Protein AF-A0A3L6T9P2-F1 (afdb_monomer_lite)

Radius of gyration: 19.93 Å; chains: 1; bounding box: 58×45×50 Å

Organism: Panicum miliaceum (NCBI:txid4540)

Sequence (216 aa):
MARVGSSSSGRSVDMSTTEKCGFGLVAEDEIKKGEFVVEYVGEVIDDRTCENRLWQMKRLSDTNFYLCEVSSNMVIDATDKGNMSRFINHSCEPNTEMQKWTVDGETRVGIFALRDIKKGEELTYDYKFVQFGADQDCHCGSSNCRKMLGTTKSLNSILLRNGYSVNSHNQYVGCWIIDFDRETKVHTLQFSDLHVEKFNLKEEEWHFLLLPEYLA

Secondary structure (DSSP, 8-state):
-PPPPP------EEEEE-SSSSEEEEESS-B-TT-EEEE--EEEE-HHHHHHHHHHHHHHT-----EEEEETTEEEEEEEEE-GGGGPEE-SS-SEEEEEEEETTEEEEEEEESS-B-TTPEEEE---PBP-SS--B-----TT--SBSSB----SEEEEEP---SSS---EEEEEEEEE-TTT--EEEEETTS-EEEE-TTSTT--EEE-GGG--

pLDDT: mean 78.22, std 17.27, range [28.44, 98.25]

InterPro domains:
  IPR001214 SET domain [PF00856] (22-128)
  IPR001214 SET domain [PS50280] (2-128)
  IPR001214 SET domain [SM00317] (11-134)
  IPR003616 Post-SET domain [PS50868] (134-150)
  IPR003616 Post-SET domain [SM00508] (134-150)
  IPR046341 SET domain superfamily [G3DSA:2.170.270.10] (3-158)
  IPR046341 SET domain superfamily [SSF82199] (16-147)
  IPR047893 ASHR3-like, SET domain [cd19175] (18-150)
  IPR050777 SET2 Histone-Lysine N-Methyltransferase [PTHR22884] (17-156)

Structure (mmCIF, N/CA/C/O backbone):
data_AF-A0A3L6T9P2-F1
#
_entry.id   AF-A0A3L6T9P2-F1
#
loop_
_atom_site.group_PDB
_atom_site.id
_atom_site.type_symbol
_atom_site.label_atom_id
_atom_site.label_alt_id
_atom_site.label_comp_id
_atom_site.label_asym_id
_atom_site.label_entity_id
_atom_site.label_seq_id
_atom_site.pdbx_PDB_ins_code
_atom_site.Cartn_x
_atom_site.Cartn_y
_atom_site.Cartn_z
_atom_site.occupancy
_atom_site.B_iso_or_equiv
_atom_site.auth_seq_id
_atom_site.auth_comp_id
_atom_site.auth_asym_id
_atom_site.auth_atom_id
_atom_site.pdbx_PDB_model_num
ATOM 1 N N . MET A 1 1 ? 14.706 -5.533 18.001 1.00 29.62 1 MET A N 1
ATOM 2 C CA . MET A 1 1 ? 13.881 -6.713 17.664 1.00 29.62 1 MET A CA 1
ATOM 3 C C . MET A 1 1 ? 12.446 -6.229 17.566 1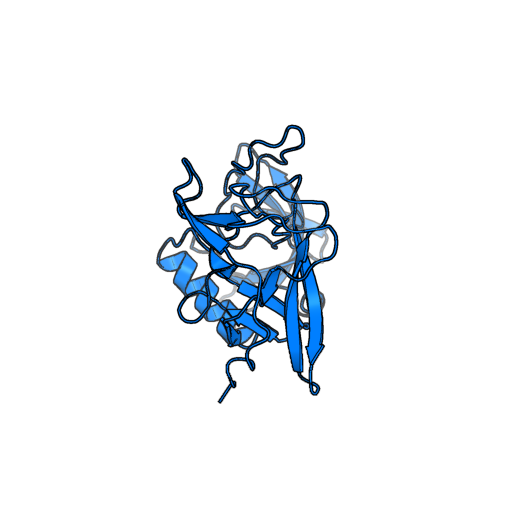.00 29.62 1 MET A C 1
ATOM 5 O O . MET A 1 1 ? 11.853 -5.973 18.605 1.00 29.62 1 MET A O 1
ATOM 9 N N . ALA A 1 2 ? 11.937 -5.994 16.355 1.00 28.44 2 ALA A N 1
ATOM 10 C CA . ALA A 1 2 ? 10.543 -5.594 16.169 1.00 28.44 2 ALA A CA 1
ATOM 11 C C . ALA A 1 2 ? 9.643 -6.772 16.567 1.00 28.44 2 ALA A C 1
ATOM 13 O O . ALA A 1 2 ? 9.830 -7.890 16.083 1.00 28.44 2 ALA A O 1
ATOM 14 N N . ARG A 1 3 ? 8.742 -6.545 17.525 1.00 32.81 3 ARG A N 1
ATOM 15 C CA . ARG A 1 3 ? 7.749 -7.536 17.941 1.00 32.81 3 ARG A CA 1
ATOM 16 C C . ARG A 1 3 ? 6.641 -7.540 16.892 1.00 32.81 3 ARG A C 1
ATOM 18 O O . ARG A 1 3 ? 6.058 -6.502 16.617 1.00 32.81 3 ARG A O 1
ATOM 25 N N . VAL A 1 4 ? 6.368 -8.707 16.314 1.00 38.91 4 VAL A N 1
ATOM 26 C CA . VAL A 1 4 ? 5.155 -8.936 15.519 1.00 38.91 4 VAL A CA 1
ATOM 27 C C . VAL A 1 4 ? 3.966 -8.689 16.451 1.00 38.91 4 VAL A C 1
ATOM 29 O O . VAL A 1 4 ? 3.920 -9.264 17.541 1.00 38.91 4 VAL A O 1
ATOM 32 N N . GLY A 1 5 ? 3.083 -7.767 16.063 1.00 41.78 5 GLY A N 1
ATOM 33 C CA . GLY A 1 5 ? 1.975 -7.280 16.879 1.00 41.78 5 GLY A CA 1
ATOM 34 C C . GLY A 1 5 ? 1.130 -8.400 17.490 1.00 41.78 5 GLY A C 1
ATOM 35 O O . GLY A 1 5 ? 0.868 -9.430 16.869 1.00 41.78 5 GLY A O 1
ATOM 36 N N . SER A 1 6 ? 0.719 -8.180 18.740 1.00 40.81 6 SER A N 1
ATOM 37 C CA . SER A 1 6 ? -0.267 -8.979 19.465 1.00 40.81 6 SER A CA 1
ATOM 38 C C . SER A 1 6 ? -1.563 -9.111 18.661 1.00 40.81 6 SER A C 1
ATOM 40 O O . SER A 1 6 ? -2.070 -8.137 18.114 1.00 40.81 6 SER A O 1
ATOM 42 N N . SER A 1 7 ? -2.086 -10.335 18.621 1.00 43.12 7 SER A N 1
ATOM 43 C CA . SER A 1 7 ? -3.286 -10.782 17.914 1.00 43.12 7 SER A CA 1
ATOM 44 C C . SER A 1 7 ? -4.527 -9.913 18.176 1.00 43.12 7 SER A C 1
ATOM 46 O O . SER A 1 7 ? -5.313 -10.203 19.078 1.00 43.12 7 SER A O 1
ATOM 48 N N . SER A 1 8 ? -4.760 -8.890 17.359 1.00 50.31 8 SER A N 1
ATOM 49 C CA . SER A 1 8 ? -6.117 -8.460 17.030 1.00 50.31 8 SER A CA 1
ATOM 50 C C . SER A 1 8 ? -6.597 -9.397 15.923 1.00 50.31 8 SER A C 1
ATOM 52 O O . SER A 1 8 ? -6.103 -9.358 14.800 1.00 50.31 8 SER A O 1
ATOM 54 N N . SER A 1 9 ? -7.486 -10.336 16.249 1.00 59.44 9 SER A N 1
ATOM 55 C CA . SER A 1 9 ? -8.033 -11.267 15.259 1.00 59.44 9 SER A CA 1
ATOM 56 C C . SER A 1 9 ? -8.765 -10.467 14.178 1.00 59.44 9 SER A C 1
ATOM 58 O O . SER A 1 9 ? -9.866 -9.969 14.420 1.00 59.44 9 SER A O 1
ATOM 60 N N . GLY A 1 10 ? -8.122 -10.298 13.021 1.00 64.19 10 GLY A N 1
ATOM 61 C CA . GLY A 1 10 ? -8.739 -9.737 11.825 1.00 64.19 10 GLY A CA 1
ATOM 62 C C . GLY A 1 10 ? -9.936 -10.569 11.359 1.00 64.19 10 GLY A C 1
ATOM 63 O O . GLY A 1 10 ? -10.274 -11.601 11.943 1.00 64.19 10 GLY A O 1
ATOM 64 N N . ARG A 1 11 ? -10.599 -10.111 10.300 1.00 80.94 11 ARG A N 1
ATOM 65 C CA . ARG A 1 11 ? -11.671 -10.861 9.642 1.00 80.94 11 ARG A CA 1
ATOM 66 C C . ARG A 1 11 ? -11.113 -12.071 8.904 1.00 80.94 11 ARG A C 1
ATOM 68 O O . ARG A 1 11 ? -9.952 -12.085 8.502 1.00 80.94 11 ARG A O 1
ATOM 75 N N . SER A 1 12 ? -11.971 -13.071 8.728 1.00 84.00 12 SER A N 1
ATOM 76 C CA . SER A 1 12 ? -11.649 -14.263 7.949 1.00 84.00 12 SER A CA 1
ATOM 77 C C . SER A 1 12 ? -11.536 -13.883 6.471 1.00 84.00 12 SER A C 1
ATOM 79 O O . SER A 1 12 ? -12.441 -13.266 5.897 1.00 84.00 12 SER A O 1
ATOM 81 N N . VAL A 1 13 ? -10.380 -14.178 5.887 1.00 89.00 13 VAL A N 1
ATOM 82 C CA . VAL A 1 13 ? -9.986 -13.804 4.528 1.00 89.00 13 VAL A CA 1
ATOM 83 C C . VAL A 1 13 ? -9.249 -14.974 3.895 1.00 89.00 13 VAL A C 1
ATOM 85 O O . VAL A 1 13 ? -8.502 -15.668 4.583 1.00 89.00 13 VAL A O 1
ATOM 88 N N . ASP A 1 14 ? -9.432 -15.164 2.592 1.00 89.25 14 ASP A N 1
ATOM 89 C CA . ASP A 1 14 ? -8.798 -16.252 1.845 1.00 89.25 14 ASP A CA 1
ATOM 90 C C . ASP A 1 14 ? -8.040 -15.720 0.631 1.00 89.25 14 ASP A C 1
ATOM 92 O O . ASP A 1 14 ? -8.336 -14.647 0.095 1.00 89.25 14 ASP A O 1
ATOM 96 N N . MET A 1 15 ? -7.030 -16.467 0.203 1.00 91.50 15 MET A N 1
ATOM 97 C CA . MET A 1 15 ? -6.241 -16.138 -0.970 1.00 91.50 15 MET A CA 1
ATOM 98 C C . MET A 1 15 ? -6.928 -16.662 -2.227 1.00 91.50 15 MET A C 1
ATOM 100 O O . MET A 1 15 ? -7.315 -17.823 -2.316 1.00 91.50 15 MET A O 1
ATOM 104 N N . SER A 1 16 ? -7.017 -15.815 -3.244 1.00 89.06 16 SER A N 1
ATOM 105 C CA . SER A 1 16 ? -7.539 -16.181 -4.559 1.00 89.06 16 SER A CA 1
ATOM 106 C C . SER A 1 16 ? -6.509 -15.892 -5.646 1.00 89.06 16 SER A C 1
ATOM 108 O O . SER A 1 16 ? -5.583 -15.104 -5.455 1.00 89.06 16 SER A O 1
ATOM 110 N N . THR A 1 17 ? -6.645 -16.550 -6.795 1.00 91.19 17 THR A N 1
ATOM 111 C CA . THR A 1 17 ? -5.873 -16.196 -7.993 1.00 91.19 17 THR A CA 1
ATOM 112 C C . THR A 1 17 ? -6.681 -15.217 -8.832 1.00 91.19 17 THR A C 1
ATOM 114 O O . THR A 1 17 ? -7.883 -15.393 -9.022 1.00 91.19 17 THR A O 1
ATOM 117 N N . THR A 1 18 ? -6.018 -14.180 -9.326 1.00 87.56 18 THR A N 1
ATOM 118 C CA . THR A 1 18 ? -6.586 -13.176 -10.227 1.00 87.56 18 THR A CA 1
ATOM 119 C C . THR A 1 18 ? -6.022 -13.381 -11.628 1.00 87.56 18 THR A C 1
ATOM 121 O O . THR A 1 18 ? -4.919 -13.901 -11.800 1.00 87.56 18 THR A O 1
ATOM 124 N N . GLU A 1 19 ? -6.755 -12.952 -12.654 1.00 84.38 19 GLU A N 1
ATOM 125 C CA . GLU A 1 19 ? -6.331 -13.167 -14.043 1.00 84.38 19 GLU A CA 1
ATOM 126 C C . GLU A 1 19 ? -5.045 -12.412 -14.413 1.00 84.38 19 GLU A C 1
ATOM 128 O O . GLU A 1 19 ? -4.280 -12.882 -15.253 1.00 84.38 19 GLU A O 1
ATOM 133 N N . LYS A 1 20 ? -4.816 -11.227 -13.824 1.00 83.75 20 LYS A N 1
ATOM 134 C CA . LYS A 1 20 ? -3.751 -10.295 -14.249 1.00 83.75 20 LYS A CA 1
ATOM 135 C C . LYS A 1 20 ? -2.876 -9.739 -13.127 1.00 83.75 20 LYS A C 1
ATOM 137 O O . LYS A 1 20 ? -1.839 -9.161 -13.431 1.00 83.75 20 LYS A O 1
ATOM 142 N N . CYS A 1 21 ? -3.267 -9.901 -11.866 1.00 85.62 21 CYS A N 1
ATOM 143 C CA . CYS A 1 21 ? -2.585 -9.292 -10.718 1.00 85.62 21 CYS A CA 1
ATOM 144 C C . CYS A 1 21 ? -1.914 -10.340 -9.813 1.00 85.62 21 CYS A C 1
ATOM 146 O O . CYS A 1 21 ? -1.494 -10.031 -8.705 1.00 85.62 21 CYS A O 1
ATOM 148 N N . GLY A 1 22 ? -1.814 -11.598 -10.258 1.00 89.81 22 GLY A N 1
ATOM 149 C CA . GLY A 1 22 ? -1.300 -12.683 -9.425 1.00 89.81 22 GLY A CA 1
ATOM 150 C C . GLY A 1 22 ? -2.298 -13.055 -8.329 1.00 89.81 22 GLY A C 1
ATOM 151 O O . GLY A 1 22 ? -3.454 -13.352 -8.629 1.00 89.81 22 GLY A O 1
ATOM 152 N N . PHE A 1 23 ? -1.866 -13.068 -7.071 1.00 90.19 23 PHE A N 1
ATOM 153 C CA . PHE A 1 23 ? -2.749 -13.380 -5.947 1.00 90.19 23 PHE A CA 1
ATOM 154 C C . PHE A 1 23 ? -3.574 -12.163 -5.516 1.00 90.19 23 PHE A C 1
ATOM 156 O O . PHE A 1 23 ? -3.113 -11.030 -5.591 1.00 90.19 23 PHE A O 1
ATOM 163 N N . GLY A 1 24 ? -4.794 -12.421 -5.058 1.00 93.19 24 GLY A N 1
ATOM 164 C CA . GLY A 1 24 ? -5.700 -11.454 -4.447 1.00 93.19 24 GLY A CA 1
ATOM 165 C C . GLY A 1 24 ? -6.205 -11.972 -3.105 1.00 93.19 24 GLY A C 1
ATOM 166 O O . GLY A 1 24 ? -6.069 -13.159 -2.794 1.00 93.19 24 GLY A O 1
ATOM 167 N N . LEU A 1 25 ? -6.826 -11.100 -2.318 1.00 94.50 25 LEU A N 1
ATOM 168 C CA . LEU A 1 25 ? -7.442 -11.468 -1.045 1.00 94.50 25 LEU A CA 1
ATOM 169 C C . LEU A 1 25 ? -8.958 -11.298 -1.140 1.00 94.50 25 LEU A C 1
ATOM 171 O O . LEU A 1 25 ? -9.419 -10.251 -1.579 1.00 94.50 25 LEU A O 1
ATOM 175 N N . VAL A 1 26 ? -9.734 -12.296 -0.726 1.00 96.06 26 VAL A N 1
ATOM 176 C CA . VAL A 1 26 ? -11.205 -12.248 -0.724 1.00 96.06 26 VAL A CA 1
ATOM 177 C C . VAL A 1 26 ? -11.754 -12.336 0.694 1.00 96.06 26 VAL A C 1
ATOM 179 O O . VAL A 1 26 ? -11.145 -12.945 1.573 1.00 96.06 26 VAL A O 1
ATOM 182 N N . ALA A 1 27 ? -12.921 -11.737 0.924 1.00 96.19 27 ALA A N 1
ATOM 183 C CA . ALA A 1 27 ? -13.626 -11.870 2.194 1.00 96.19 27 ALA A CA 1
ATOM 184 C C . ALA A 1 27 ? -14.247 -13.273 2.328 1.00 96.19 27 ALA A C 1
ATOM 186 O O . ALA A 1 27 ? -15.012 -13.692 1.460 1.00 96.19 27 ALA A O 1
ATOM 187 N N . GLU A 1 28 ? -13.984 -13.999 3.417 1.00 94.81 28 GLU A N 1
ATOM 188 C CA . GLU A 1 28 ? -14.641 -15.298 3.645 1.00 94.81 28 GLU A CA 1
ATOM 189 C C . GLU A 1 28 ? -16.043 -15.161 4.241 1.00 94.81 28 GLU A C 1
ATOM 191 O O . GLU A 1 28 ? -16.844 -16.087 4.127 1.00 94.81 28 GLU A O 1
ATOM 196 N N . ASP A 1 29 ? -16.364 -14.003 4.812 1.00 94.00 29 ASP A N 1
ATOM 197 C CA . ASP A 1 29 ? -17.670 -13.666 5.371 1.00 94.00 29 ASP A CA 1
ATOM 198 C C . ASP A 1 29 ? -18.048 -12.220 5.025 1.00 94.00 29 ASP A C 1
ATOM 200 O O . ASP A 1 29 ? -17.268 -11.474 4.436 1.00 94.00 29 ASP A O 1
ATOM 204 N N . GLU A 1 30 ? -19.272 -11.817 5.363 1.00 95.62 30 GLU A N 1
ATOM 205 C CA . GLU A 1 30 ? -19.693 -10.426 5.202 1.00 95.62 30 GLU A CA 1
ATOM 206 C C . GLU A 1 30 ? -18.897 -9.500 6.141 1.00 95.62 30 GLU A C 1
ATOM 208 O O . GLU A 1 30 ? -18.770 -9.766 7.339 1.00 95.62 30 GLU A O 1
ATOM 213 N N . ILE A 1 31 ? -18.390 -8.391 5.600 1.00 97.06 31 ILE A N 1
ATOM 214 C CA . ILE A 1 31 ? -17.676 -7.355 6.355 1.00 97.06 31 ILE A CA 1
ATOM 215 C C . ILE A 1 31 ? -18.476 -6.062 6.240 1.00 97.06 31 ILE A C 1
ATOM 217 O O . ILE A 1 31 ? -18.747 -5.588 5.138 1.00 97.06 31 ILE A O 1
ATOM 221 N N . LYS A 1 32 ? -18.882 -5.489 7.368 1.00 97.56 32 LYS A N 1
ATOM 222 C CA . LYS A 1 32 ? -19.644 -4.240 7.404 1.00 97.56 32 LYS A CA 1
ATOM 223 C C . LYS A 1 32 ? -18.728 -3.039 7.236 1.00 97.56 32 LYS A C 1
ATOM 225 O O . LYS A 1 32 ? -17.555 -3.059 7.609 1.00 97.56 32 LYS A O 1
ATOM 230 N N . LYS A 1 33 ? -19.292 -1.953 6.713 1.00 97.69 33 LYS A N 1
ATOM 231 C CA . LYS A 1 33 ? -18.607 -0.664 6.618 1.00 97.69 33 LYS A CA 1
ATOM 232 C C . LYS A 1 33 ? -17.967 -0.265 7.956 1.00 97.69 33 LYS A C 1
ATOM 234 O O . LYS A 1 33 ? -18.627 -0.261 8.992 1.00 97.69 33 LYS A O 1
ATOM 239 N N . GLY A 1 34 ? -16.708 0.158 7.899 1.00 94.94 34 GLY A N 1
ATOM 240 C CA . GLY A 1 34 ? -15.918 0.626 9.036 1.00 94.94 34 GLY A CA 1
ATOM 241 C C . GLY A 1 34 ? -15.281 -0.487 9.866 1.00 94.94 34 GLY A C 1
ATOM 242 O O . GLY A 1 34 ? -14.529 -0.186 10.789 1.00 94.94 34 GLY A O 1
ATOM 243 N N . GLU A 1 35 ? -15.548 -1.761 9.565 1.00 95.19 35 GLU A N 1
ATOM 244 C CA . GLU A 1 35 ? -14.939 -2.864 10.302 1.00 95.19 35 GLU A CA 1
ATOM 245 C C . GLU A 1 35 ? -13.458 -3.030 9.953 1.00 95.19 35 GLU A C 1
ATOM 247 O O . GLU A 1 35 ? -13.040 -2.876 8.801 1.00 95.19 35 GLU A O 1
ATOM 252 N N . PHE A 1 36 ? -12.673 -3.371 10.976 1.00 94.00 36 PHE A N 1
ATOM 253 C CA . PHE A 1 36 ? -11.287 -3.794 10.828 1.00 94.00 36 PHE A CA 1
ATOM 254 C C . PHE A 1 36 ? -11.223 -5.117 10.068 1.00 94.00 36 PHE A C 1
ATOM 256 O O . PHE A 1 36 ? -11.874 -6.089 10.457 1.00 94.00 36 PHE A O 1
ATOM 263 N N . VAL A 1 37 ? -10.419 -5.149 9.010 1.00 93.56 37 VAL A N 1
ATOM 264 C CA . VAL A 1 37 ? -10.198 -6.325 8.170 1.00 93.56 37 VAL A CA 1
ATOM 265 C C . VAL A 1 37 ? -8.937 -7.045 8.623 1.00 93.56 37 VAL A C 1
ATOM 267 O O . VAL A 1 37 ? -9.013 -8.163 9.118 1.00 93.56 37 VAL A O 1
ATOM 270 N N . VAL A 1 38 ? -7.774 -6.415 8.474 1.00 92.62 38 VAL A N 1
ATOM 271 C CA . VAL A 1 38 ? -6.475 -7.023 8.784 1.00 92.62 38 VAL A CA 1
ATOM 272 C C . VAL A 1 38 ? -5.427 -5.935 9.012 1.00 92.62 38 VAL A C 1
ATOM 274 O O . VAL A 1 38 ? -5.511 -4.849 8.440 1.00 92.62 38 VAL A O 1
ATOM 277 N N . GLU A 1 39 ? -4.436 -6.207 9.857 1.00 91.94 39 GLU A N 1
ATOM 278 C CA . GLU A 1 39 ? -3.266 -5.338 10.009 1.00 91.94 39 GLU A CA 1
ATOM 279 C C . GLU A 1 39 ? -2.304 -5.560 8.838 1.00 91.94 39 GLU A C 1
ATOM 281 O O . GLU A 1 39 ? -2.036 -6.705 8.469 1.00 91.94 39 GLU A O 1
ATOM 286 N N . TYR A 1 40 ? -1.759 -4.483 8.274 1.00 92.00 40 TYR A N 1
ATOM 287 C CA . TYR A 1 40 ? -0.671 -4.567 7.311 1.00 92.00 40 TYR A CA 1
ATOM 288 C C . TYR A 1 40 ? 0.655 -4.735 8.051 1.00 92.00 40 TYR A C 1
ATOM 290 O O . TYR A 1 40 ? 1.206 -3.776 8.587 1.00 92.00 40 TYR A O 1
ATOM 298 N N . VAL A 1 41 ? 1.144 -5.975 8.110 1.00 88.56 41 VAL A N 1
ATOM 299 C CA . VAL A 1 41 ? 2.322 -6.343 8.905 1.00 88.56 41 VAL A CA 1
ATOM 300 C C . VAL A 1 41 ? 3.501 -6.656 8.000 1.00 88.56 41 VAL A C 1
ATOM 302 O O . VAL A 1 41 ? 3.364 -7.377 7.013 1.00 88.56 41 VAL A O 1
ATOM 305 N N . GLY A 1 42 ? 4.676 -6.189 8.413 1.00 92.44 42 GLY A N 1
ATOM 306 C CA . GLY A 1 42 ? 5.949 -6.599 7.847 1.00 92.44 42 GLY A CA 1
ATOM 307 C C . GLY A 1 42 ? 7.143 -6.138 8.670 1.00 92.44 42 GLY A C 1
ATOM 308 O O . GLY A 1 42 ? 7.014 -5.818 9.853 1.00 92.44 42 GLY A O 1
ATOM 309 N N . GLU A 1 43 ? 8.323 -6.137 8.064 1.00 92.69 43 GLU A N 1
ATOM 310 C CA . GLU A 1 43 ? 9.526 -5.619 8.706 1.00 92.69 43 GLU A CA 1
ATOM 311 C C . GLU A 1 43 ? 9.533 -4.090 8.680 1.00 92.69 43 GLU A C 1
ATOM 313 O O . GLU A 1 43 ? 9.442 -3.489 7.618 1.00 92.69 43 GLU A O 1
ATOM 318 N N . VAL A 1 44 ? 9.663 -3.449 9.843 1.00 90.88 44 VAL A N 1
ATOM 319 C CA . VAL A 1 44 ? 9.807 -1.989 9.919 1.00 90.88 44 VAL A CA 1
ATOM 320 C C . VAL A 1 44 ? 11.257 -1.619 9.611 1.00 90.88 44 VAL A C 1
ATOM 322 O O . VAL A 1 44 ? 12.166 -2.025 10.340 1.00 90.88 44 VAL A O 1
ATOM 325 N N . ILE A 1 45 ? 11.462 -0.860 8.538 1.00 89.25 45 ILE A N 1
ATOM 326 C CA . ILE A 1 45 ? 12.767 -0.433 8.029 1.00 89.25 45 ILE A CA 1
ATOM 327 C C . ILE A 1 45 ? 12.847 1.094 7.912 1.00 89.25 45 ILE A C 1
ATOM 329 O O . ILE A 1 45 ? 11.825 1.771 7.806 1.00 89.25 45 ILE A O 1
ATOM 333 N N . ASP A 1 46 ? 14.070 1.624 7.941 1.00 85.81 46 ASP A N 1
ATOM 334 C CA . ASP A 1 46 ? 14.349 3.041 7.685 1.00 85.81 46 ASP A CA 1
ATOM 335 C C . ASP A 1 46 ? 14.462 3.341 6.179 1.00 85.81 46 ASP A C 1
ATOM 337 O O . ASP A 1 46 ? 14.562 2.431 5.349 1.00 85.81 46 ASP A O 1
ATOM 341 N N . ASP A 1 47 ? 14.484 4.626 5.819 1.00 82.31 47 ASP A N 1
ATOM 342 C CA . ASP A 1 47 ? 14.501 5.066 4.415 1.00 82.31 47 ASP A CA 1
ATOM 343 C C . ASP A 1 47 ? 15.737 4.577 3.662 1.00 82.31 47 ASP A C 1
ATOM 345 O O . ASP A 1 47 ? 15.652 4.190 2.499 1.00 82.31 47 ASP A O 1
ATOM 349 N N . ARG A 1 48 ? 16.893 4.522 4.337 1.00 84.69 48 ARG A N 1
ATOM 350 C CA . ARG A 1 48 ? 18.138 4.025 3.740 1.00 84.69 48 ARG A CA 1
ATOM 351 C C . ARG A 1 48 ? 18.018 2.549 3.370 1.00 84.69 48 ARG A C 1
ATOM 353 O O . ARG A 1 48 ? 18.489 2.126 2.314 1.00 84.69 48 ARG A O 1
ATOM 360 N N . THR A 1 49 ? 17.435 1.738 4.246 1.00 86.75 49 THR A N 1
ATOM 361 C CA . THR A 1 49 ? 17.199 0.318 3.974 1.00 86.75 49 THR A CA 1
ATOM 362 C C . THR A 1 49 ? 16.137 0.148 2.891 1.00 86.75 49 THR A C 1
ATOM 364 O O . THR A 1 49 ? 16.329 -0.673 1.995 1.00 86.75 49 THR A O 1
ATOM 367 N N . CYS A 1 50 ? 15.071 0.953 2.930 1.00 85.94 50 CYS A N 1
ATOM 368 C CA . CYS A 1 50 ? 14.020 0.983 1.914 1.00 85.94 50 CYS A CA 1
ATOM 369 C C . CYS A 1 50 ? 14.599 1.274 0.521 1.00 85.94 50 CYS A C 1
ATOM 371 O O . CYS A 1 50 ? 14.391 0.498 -0.410 1.00 85.94 50 CYS A O 1
ATOM 373 N N . GLU A 1 51 ? 15.424 2.316 0.397 1.00 83.69 51 GLU A N 1
ATOM 374 C CA . GLU A 1 51 ? 16.095 2.683 -0.850 1.00 83.69 51 GLU A CA 1
ATOM 375 C C . GLU A 1 51 ? 16.989 1.547 -1.371 1.00 83.69 51 GLU A C 1
ATOM 377 O O . GLU A 1 51 ? 16.911 1.173 -2.543 1.00 83.69 51 GLU A O 1
ATOM 382 N N . ASN A 1 52 ? 17.807 0.940 -0.505 1.00 84.50 52 ASN A N 1
ATOM 383 C CA . ASN A 1 52 ? 18.660 -0.184 -0.900 1.00 84.50 52 ASN A CA 1
ATOM 384 C C . ASN A 1 52 ? 17.845 -1.375 -1.433 1.00 84.50 52 ASN A C 1
ATOM 386 O O . ASN A 1 52 ? 18.241 -1.988 -2.429 1.00 84.50 52 ASN A O 1
ATOM 390 N N . ARG A 1 53 ? 16.709 -1.695 -0.798 1.00 87.19 53 ARG A N 1
ATOM 391 C CA . ARG A 1 53 ? 15.817 -2.782 -1.236 1.00 87.19 53 ARG A CA 1
ATOM 392 C C . ARG A 1 53 ? 15.127 -2.453 -2.551 1.00 87.19 53 ARG A C 1
ATOM 394 O O . ARG A 1 53 ? 15.109 -3.297 -3.438 1.00 87.19 53 ARG A O 1
ATOM 401 N N . LEU A 1 54 ? 14.664 -1.220 -2.727 1.00 81.00 54 LEU A N 1
ATOM 402 C CA . LEU A 1 54 ? 14.099 -0.743 -3.989 1.00 81.00 54 LEU A CA 1
ATOM 403 C C . LEU A 1 54 ? 15.100 -0.864 -5.150 1.00 81.00 54 LEU A C 1
ATOM 405 O O . LEU A 1 54 ? 14.752 -1.354 -6.227 1.00 81.00 54 LEU A O 1
ATOM 409 N N . TRP A 1 55 ? 16.368 -0.496 -4.936 1.00 79.81 55 TRP A N 1
ATOM 410 C CA . TRP A 1 55 ? 17.418 -0.687 -5.943 1.00 79.81 55 TRP A CA 1
ATOM 411 C C . TRP A 1 55 ? 17.688 -2.160 -6.252 1.00 79.81 55 TRP A C 1
ATOM 413 O O . TRP A 1 55 ? 17.930 -2.510 -7.410 1.00 79.81 55 TRP A O 1
ATOM 423 N N . GLN A 1 56 ? 17.644 -3.027 -5.242 1.00 82.06 56 GLN A N 1
ATOM 424 C CA . GLN A 1 56 ? 17.777 -4.468 -5.434 1.00 82.06 56 GLN A CA 1
ATOM 425 C C . GLN A 1 56 ? 16.604 -5.036 -6.245 1.00 82.06 56 GLN A C 1
ATOM 427 O O . GLN A 1 56 ? 16.848 -5.703 -7.247 1.00 82.06 56 GLN A O 1
ATOM 432 N N . MET A 1 57 ? 15.365 -4.709 -5.873 1.00 79.44 57 MET A N 1
ATOM 433 C CA . MET A 1 57 ? 14.141 -5.093 -6.588 1.00 79.44 57 MET A CA 1
ATOM 434 C C . MET A 1 57 ? 14.203 -4.664 -8.056 1.00 79.44 57 MET A C 1
ATOM 436 O O . MET A 1 57 ? 13.965 -5.465 -8.958 1.00 79.44 57 MET A O 1
ATOM 440 N N . LYS A 1 58 ? 14.637 -3.423 -8.322 1.00 77.19 58 LYS A N 1
ATOM 441 C CA . LYS A 1 58 ? 14.832 -2.919 -9.690 1.00 77.19 58 LYS A CA 1
ATOM 442 C C . LYS A 1 58 ? 15.845 -3.758 -10.476 1.00 77.19 58 LYS A C 1
ATOM 444 O O . LYS A 1 58 ? 15.579 -4.104 -11.621 1.00 77.19 58 LYS A O 1
ATOM 449 N N . ARG A 1 59 ? 16.991 -4.106 -9.877 1.00 78.19 59 ARG A N 1
ATOM 450 C CA . ARG A 1 59 ? 18.019 -4.951 -10.521 1.00 78.19 59 ARG A CA 1
ATOM 451 C C . ARG A 1 59 ? 17.522 -6.365 -10.812 1.00 78.19 59 ARG A C 1
ATOM 453 O O . ARG A 1 59 ? 17.937 -6.956 -11.802 1.00 78.19 59 ARG A O 1
ATOM 460 N N . LEU A 1 60 ? 16.651 -6.895 -9.958 1.00 80.38 60 LEU A N 1
ATOM 461 C CA . LEU A 1 60 ? 16.041 -8.214 -10.121 1.00 80.38 60 LEU A CA 1
ATOM 462 C C . LEU A 1 60 ? 14.806 -8.196 -11.032 1.00 80.38 60 LEU A C 1
ATOM 464 O O . LEU A 1 60 ? 14.287 -9.256 -11.363 1.0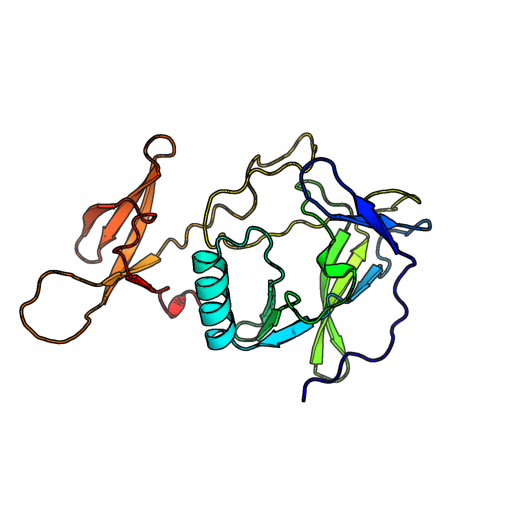0 80.38 60 LEU A O 1
ATOM 468 N N . SER A 1 61 ? 14.388 -7.014 -11.502 1.00 76.88 61 SER A N 1
ATOM 469 C CA . SER A 1 61 ? 13.158 -6.821 -12.278 1.00 76.88 61 SER A CA 1
ATOM 470 C C . SER A 1 61 ? 11.906 -7.298 -11.535 1.00 76.88 61 SER A C 1
ATOM 472 O O . SER A 1 61 ? 10.977 -7.830 -12.145 1.00 76.88 61 SER A O 1
ATOM 474 N N . ASP A 1 62 ? 11.875 -7.092 -10.216 1.00 76.88 62 ASP A N 1
ATOM 475 C CA . ASP A 1 62 ? 10.696 -7.380 -9.409 1.00 76.88 62 ASP A CA 1
ATOM 476 C C . ASP A 1 62 ? 9.529 -6.488 -9.837 1.00 76.88 62 ASP A C 1
ATOM 478 O O . ASP A 1 62 ? 9.672 -5.293 -10.111 1.00 76.88 62 ASP A O 1
ATOM 482 N N . THR A 1 63 ? 8.348 -7.093 -9.894 1.00 75.56 63 THR A N 1
ATOM 483 C CA . THR A 1 63 ? 7.113 -6.434 -10.337 1.00 75.56 63 THR A CA 1
ATOM 484 C C . THR A 1 63 ? 6.119 -6.214 -9.202 1.00 75.56 63 THR A C 1
ATOM 486 O O . THR A 1 63 ? 5.178 -5.446 -9.373 1.00 75.56 63 THR A O 1
ATOM 489 N N . ASN A 1 64 ? 6.340 -6.820 -8.032 1.00 81.38 64 ASN A N 1
ATOM 490 C CA . ASN A 1 64 ? 5.478 -6.674 -6.864 1.00 81.38 64 ASN A CA 1
ATOM 491 C C . ASN A 1 64 ? 6.224 -5.949 -5.742 1.00 81.38 64 ASN A C 1
ATOM 493 O O . ASN A 1 64 ? 7.289 -6.395 -5.321 1.00 81.38 64 ASN A O 1
ATOM 497 N N . PHE A 1 65 ? 5.637 -4.864 -5.237 1.00 83.88 65 PHE A N 1
ATOM 498 C CA . PHE A 1 65 ? 6.206 -4.046 -4.167 1.00 83.88 65 PHE A CA 1
ATOM 499 C C . PHE A 1 65 ? 5.295 -4.087 -2.944 1.00 83.88 65 PHE A C 1
ATOM 501 O O . PHE A 1 65 ? 4.096 -3.841 -3.052 1.00 83.88 65 PHE A O 1
ATOM 508 N N . TYR A 1 66 ? 5.874 -4.363 -1.776 1.00 89.38 66 TYR A N 1
ATOM 509 C CA . TYR A 1 66 ? 5.129 -4.580 -0.531 1.00 89.38 66 TYR A CA 1
ATOM 510 C C . TYR A 1 66 ? 5.498 -3.569 0.563 1.00 89.38 66 TYR A C 1
ATOM 512 O O . TYR A 1 66 ? 5.444 -3.880 1.756 1.00 89.38 66 TYR A O 1
ATOM 520 N N . LEU A 1 67 ? 5.876 -2.361 0.149 1.00 88.62 67 LEU A N 1
ATOM 521 C CA . LEU A 1 67 ? 6.316 -1.269 1.015 1.00 88.62 67 LEU A CA 1
ATOM 522 C C . LEU A 1 67 ? 5.123 -0.393 1.406 1.00 88.62 67 LEU A C 1
ATOM 524 O O . LEU A 1 67 ? 4.323 -0.044 0.550 1.00 88.62 67 LEU A O 1
ATOM 528 N N . CYS A 1 68 ? 5.001 -0.014 2.675 1.00 89.00 68 CYS A N 1
ATOM 529 C CA . CYS A 1 68 ? 3.943 0.866 3.171 1.00 89.00 68 CYS A CA 1
ATOM 530 C C . CYS A 1 68 ? 4.533 1.919 4.115 1.00 89.00 68 CYS A C 1
ATOM 532 O O . CYS A 1 68 ? 5.109 1.581 5.147 1.00 89.00 68 CYS A O 1
ATOM 534 N N . GLU A 1 69 ? 4.403 3.199 3.768 1.00 85.94 69 GLU A N 1
ATOM 535 C CA . GLU A 1 69 ? 4.940 4.298 4.575 1.00 85.94 69 GLU A CA 1
ATOM 536 C C . GLU A 1 69 ? 4.103 4.530 5.846 1.00 85.94 69 GLU A C 1
ATOM 538 O O . GLU A 1 69 ? 2.924 4.903 5.798 1.00 85.94 69 GLU A O 1
ATOM 543 N N . VAL A 1 70 ? 4.732 4.369 7.010 1.00 83.19 70 VAL A N 1
ATOM 544 C CA . VAL A 1 70 ? 4.104 4.554 8.326 1.00 83.19 70 VAL A CA 1
ATOM 545 C C . VAL A 1 70 ? 4.348 5.962 8.862 1.00 83.19 70 VAL A C 1
ATOM 547 O O . VAL A 1 70 ? 3.415 6.608 9.341 1.00 83.19 70 VAL A O 1
ATOM 550 N N . SER A 1 71 ? 5.560 6.481 8.708 1.00 78.44 71 SER A N 1
ATOM 551 C CA . SER A 1 71 ? 5.959 7.862 9.009 1.00 78.44 71 SER A CA 1
ATOM 552 C C . SER A 1 71 ? 7.097 8.276 8.078 1.00 78.44 71 SER A C 1
ATOM 554 O O . SER A 1 71 ? 7.626 7.430 7.362 1.00 78.44 71 SER A O 1
ATOM 556 N N . SER A 1 72 ? 7.521 9.540 8.142 1.00 73.56 72 SER A N 1
ATOM 557 C CA . SER A 1 72 ? 8.582 10.125 7.301 1.00 73.56 72 SER A CA 1
ATOM 558 C C . SER A 1 72 ? 9.962 9.455 7.398 1.00 73.56 72 SER A C 1
ATOM 560 O O . SER A 1 72 ? 10.894 9.897 6.750 1.00 73.56 72 SER A O 1
ATOM 562 N N . ASN A 1 73 ? 10.115 8.423 8.228 1.00 77.75 73 ASN A N 1
ATOM 563 C CA . ASN A 1 73 ? 11.356 7.675 8.423 1.00 77.75 73 ASN A CA 1
ATOM 564 C C . ASN A 1 73 ? 11.135 6.177 8.697 1.00 77.75 73 ASN A C 1
ATOM 566 O O . ASN A 1 73 ? 12.057 5.489 9.148 1.00 77.75 73 ASN A O 1
ATOM 570 N N . MET A 1 74 ? 9.901 5.686 8.543 1.00 83.00 74 MET A N 1
ATOM 571 C CA . MET A 1 74 ? 9.554 4.294 8.824 1.00 83.00 74 MET A CA 1
ATOM 572 C C . MET A 1 74 ? 8.650 3.742 7.736 1.00 83.00 74 MET A C 1
ATOM 574 O O . MET A 1 74 ? 7.535 4.221 7.513 1.00 83.00 74 MET A O 1
ATOM 578 N N . VAL A 1 75 ? 9.111 2.657 7.127 1.00 89.62 75 VAL A N 1
ATOM 579 C CA . VAL A 1 75 ? 8.393 1.905 6.105 1.00 89.62 75 VAL A CA 1
ATOM 580 C C . VAL A 1 75 ? 8.187 0.482 6.608 1.00 89.62 75 VAL A C 1
ATOM 582 O O . VAL A 1 75 ? 9.108 -0.135 7.134 1.00 89.62 75 VAL A O 1
ATOM 585 N N . ILE A 1 76 ? 6.980 -0.055 6.455 1.00 90.88 76 ILE A N 1
ATOM 586 C CA . ILE A 1 76 ? 6.721 -1.487 6.613 1.00 90.88 76 ILE A CA 1
ATOM 587 C C . ILE A 1 76 ? 7.029 -2.163 5.284 1.00 90.88 76 ILE A C 1
ATOM 589 O O . ILE A 1 76 ? 6.375 -1.881 4.284 1.00 90.88 76 ILE A O 1
ATOM 593 N N . ASP A 1 77 ? 7.988 -3.078 5.285 1.00 92.50 77 ASP A N 1
ATOM 594 C CA . ASP A 1 77 ? 8.323 -3.931 4.156 1.00 92.50 77 ASP A CA 1
ATOM 595 C C . ASP A 1 77 ? 7.803 -5.353 4.384 1.00 92.50 77 ASP A C 1
ATOM 597 O O . ASP A 1 77 ? 8.338 -6.113 5.198 1.00 92.50 77 ASP A O 1
ATOM 601 N N . ALA A 1 78 ? 6.750 -5.711 3.648 1.00 92.25 78 ALA A N 1
ATOM 602 C CA . ALA A 1 78 ? 6.140 -7.034 3.692 1.00 92.25 78 ALA A CA 1
ATOM 603 C C . ALA A 1 78 ? 6.675 -8.000 2.614 1.00 92.25 78 ALA A C 1
ATOM 605 O O . ALA A 1 78 ? 6.034 -9.013 2.319 1.00 92.25 78 ALA A O 1
ATOM 606 N N . THR A 1 79 ? 7.838 -7.708 2.014 1.00 88.19 79 THR A N 1
ATOM 607 C CA . THR A 1 79 ? 8.433 -8.532 0.947 1.00 88.19 79 THR A CA 1
ATOM 608 C C . THR A 1 79 ? 8.760 -9.935 1.448 1.00 88.19 79 THR A C 1
ATOM 610 O O . THR A 1 79 ? 8.166 -10.893 0.953 1.00 88.19 79 THR A O 1
ATOM 613 N N . ASP A 1 80 ? 9.609 -10.041 2.476 1.00 87.50 80 ASP A N 1
ATOM 614 C CA . ASP A 1 80 ? 10.063 -11.324 3.039 1.00 87.50 80 ASP A CA 1
ATOM 615 C C . ASP A 1 80 ? 9.304 -11.740 4.307 1.00 87.50 80 ASP A C 1
ATOM 617 O O . ASP A 1 80 ? 9.182 -12.925 4.620 1.00 87.50 80 ASP A O 1
ATOM 621 N N . LYS A 1 81 ? 8.818 -10.762 5.078 1.00 86.25 81 LYS A N 1
ATOM 622 C CA . LYS A 1 81 ? 8.140 -10.973 6.361 1.00 86.25 81 LYS A CA 1
ATOM 623 C C . LYS A 1 81 ? 6.831 -10.216 6.330 1.00 86.25 81 LYS A C 1
ATOM 625 O O . LYS A 1 81 ? 6.863 -9.000 6.266 1.00 86.25 81 LYS A O 1
ATOM 630 N N . GLY A 1 82 ? 5.702 -10.905 6.417 1.00 90.00 82 GLY A N 1
ATOM 631 C CA . GLY A 1 82 ? 4.396 -10.259 6.472 1.00 90.00 82 GLY A CA 1
ATOM 632 C C . GLY A 1 82 ? 3.267 -11.251 6.701 1.00 90.00 82 GLY A C 1
ATOM 633 O O . GLY A 1 82 ? 3.509 -12.403 7.062 1.00 90.00 82 GLY A O 1
ATOM 634 N N . ASN A 1 83 ? 2.032 -10.801 6.500 1.00 87.06 83 ASN A N 1
ATOM 635 C CA . ASN A 1 83 ? 0.837 -11.644 6.555 1.00 87.06 83 ASN A CA 1
ATOM 636 C C . ASN A 1 83 ? 0.064 -11.574 5.220 1.00 87.06 83 ASN A C 1
ATOM 638 O O . ASN A 1 83 ? 0.575 -11.077 4.215 1.00 87.06 83 ASN A O 1
ATOM 642 N N . MET A 1 84 ? -1.173 -12.076 5.198 1.00 89.25 84 MET A N 1
ATOM 643 C CA . MET A 1 84 ? -2.002 -12.106 3.988 1.00 89.25 84 MET A CA 1
ATOM 644 C C . MET A 1 84 ? -2.374 -10.720 3.436 1.00 89.25 84 MET A C 1
ATOM 646 O O . MET A 1 84 ? -2.728 -10.625 2.262 1.00 89.25 84 MET A O 1
ATOM 650 N N . SER A 1 85 ? -2.252 -9.640 4.220 1.00 91.25 85 SER A N 1
ATOM 651 C CA . SER A 1 85 ? -2.576 -8.278 3.773 1.00 91.25 85 SER A CA 1
ATOM 652 C C . SER A 1 85 ? -1.759 -7.841 2.557 1.00 91.25 85 SER A C 1
ATOM 654 O O . SER A 1 85 ? -2.224 -7.019 1.773 1.00 91.25 85 SER A O 1
ATOM 656 N N . ARG A 1 86 ? -0.551 -8.396 2.383 1.00 91.44 86 ARG A N 1
ATOM 657 C CA . ARG A 1 86 ? 0.347 -8.100 1.257 1.00 91.44 86 ARG A CA 1
ATOM 658 C C . ARG A 1 86 ? -0.241 -8.487 -0.105 1.00 91.44 86 ARG A C 1
ATOM 660 O O . ARG A 1 86 ? 0.263 -8.036 -1.121 1.00 91.44 86 ARG A O 1
ATOM 667 N N . PHE A 1 87 ? -1.269 -9.339 -0.133 1.00 91.88 87 PHE A N 1
ATOM 668 C CA . PHE A 1 87 ? -1.931 -9.795 -1.360 1.00 91.88 87 PHE A CA 1
ATOM 669 C C . PHE A 1 87 ? -3.187 -8.987 -1.709 1.00 91.88 87 PHE A C 1
ATOM 671 O O . PHE A 1 87 ? -3.896 -9.335 -2.646 1.00 91.88 87 PHE A O 1
ATOM 678 N N . ILE A 1 88 ? -3.505 -7.931 -0.958 1.00 94.88 88 ILE A N 1
ATOM 679 C CA . ILE A 1 88 ? -4.626 -7.057 -1.303 1.00 94.88 88 ILE A CA 1
ATOM 680 C C . ILE A 1 88 ? -4.223 -6.194 -2.498 1.00 94.88 88 ILE A C 1
ATOM 682 O O . ILE A 1 88 ? -3.257 -5.431 -2.437 1.00 94.88 88 ILE A O 1
ATOM 686 N N . ASN A 1 89 ? -4.979 -6.312 -3.587 1.00 94.44 89 ASN A N 1
ATOM 687 C CA . ASN A 1 89 ? -4.679 -5.643 -4.845 1.00 94.44 89 ASN A CA 1
ATOM 688 C C . ASN A 1 89 ? -5.119 -4.179 -4.867 1.00 94.44 89 ASN A C 1
ATOM 690 O O . ASN A 1 89 ? -5.901 -3.692 -4.043 1.00 94.44 89 ASN A O 1
ATOM 694 N N . HIS A 1 90 ? -4.622 -3.469 -5.876 1.00 93.50 90 HIS A N 1
ATOM 695 C CA . HIS A 1 90 ? -5.057 -2.117 -6.158 1.00 93.50 90 HIS A CA 1
ATOM 696 C C . HIS A 1 90 ? -6.454 -2.077 -6.798 1.00 93.50 90 HIS A C 1
ATOM 698 O O . HIS A 1 90 ? -6.719 -2.778 -7.774 1.00 93.50 90 HIS A O 1
ATOM 704 N N . SER A 1 91 ? -7.292 -1.134 -6.358 1.00 94.81 91 SER A N 1
ATOM 705 C CA . SER A 1 91 ? -8.417 -0.635 -7.156 1.00 94.81 91 SER A CA 1
ATOM 706 C C . SER A 1 91 ? -8.494 0.890 -7.155 1.00 94.81 91 SER A C 1
ATOM 708 O O . SER A 1 91 ? -8.228 1.537 -6.142 1.00 94.81 91 SER A O 1
ATOM 710 N N . CYS A 1 92 ? -8.873 1.470 -8.301 1.00 92.44 92 CYS A N 1
ATOM 711 C CA . CYS A 1 92 ? -9.202 2.897 -8.415 1.00 92.44 92 CYS A CA 1
ATOM 712 C C . CYS A 1 92 ? -10.555 3.237 -7.764 1.00 92.44 92 CYS A C 1
ATOM 714 O O . CYS A 1 92 ? -10.787 4.390 -7.418 1.00 92.44 92 CYS A O 1
ATOM 716 N N . GLU A 1 93 ? -11.416 2.235 -7.564 1.00 94.94 93 GLU A N 1
ATOM 717 C CA . GLU A 1 93 ? -12.650 2.315 -6.775 1.00 94.94 93 GLU A CA 1
ATOM 718 C C . GLU A 1 93 ? -12.615 1.207 -5.712 1.00 94.94 93 GLU A C 1
ATOM 720 O O . GLU A 1 93 ? -13.247 0.159 -5.878 1.00 94.94 93 GLU A O 1
ATOM 725 N N . PRO A 1 94 ? -11.794 1.377 -4.662 1.00 97.06 94 PRO A N 1
ATOM 726 C CA . PRO A 1 94 ? -11.565 0.330 -3.680 1.00 97.06 94 PRO A CA 1
ATOM 727 C C . PRO A 1 94 ? -12.750 0.142 -2.732 1.00 97.06 94 PRO A C 1
ATOM 729 O O . PRO A 1 94 ? -13.568 1.040 -2.524 1.00 97.06 94 PRO A O 1
ATOM 732 N N . ASN A 1 95 ? -12.808 -1.031 -2.104 1.00 98.06 95 ASN A N 1
ATOM 733 C CA . ASN A 1 95 ? -13.754 -1.341 -1.029 1.00 98.06 95 ASN A CA 1
ATOM 734 C C . ASN A 1 95 ? -13.116 -1.320 0.369 1.00 98.06 95 ASN A C 1
ATOM 736 O O . ASN A 1 95 ? -13.846 -1.389 1.359 1.00 98.06 95 ASN A O 1
ATOM 740 N N . THR A 1 96 ? -11.795 -1.149 0.464 1.00 97.88 96 THR A N 1
ATOM 741 C CA . THR A 1 96 ? -11.066 -0.966 1.723 1.00 97.88 96 THR A CA 1
ATOM 742 C C . THR A 1 96 ? -10.116 0.232 1.672 1.00 97.88 96 THR A C 1
ATOM 744 O O . THR A 1 96 ? -9.775 0.740 0.602 1.00 97.88 96 THR A O 1
ATOM 747 N N . GLU A 1 97 ? -9.680 0.693 2.839 1.00 95.12 97 GLU A N 1
ATOM 748 C CA . GLU A 1 97 ? -8.654 1.725 2.991 1.00 95.12 97 GLU A CA 1
ATOM 749 C C . GLU A 1 97 ? -7.649 1.366 4.087 1.00 95.12 97 GLU A C 1
ATOM 751 O O . GLU A 1 97 ? -7.966 0.637 5.027 1.00 95.12 97 GLU A O 1
ATOM 756 N N . MET A 1 98 ? -6.440 1.914 3.972 1.00 92.69 98 MET A N 1
ATOM 757 C CA . MET A 1 98 ? -5.420 1.854 5.015 1.00 92.69 98 MET A CA 1
ATOM 758 C C . MET A 1 98 ? -5.579 3.023 5.986 1.00 92.69 98 MET A C 1
ATOM 760 O O . MET A 1 98 ? -5.710 4.174 5.568 1.00 92.69 98 MET A O 1
ATOM 764 N N . GLN A 1 99 ? -5.490 2.742 7.282 1.00 91.06 99 GLN A N 1
ATOM 765 C CA . GLN A 1 99 ? -5.527 3.737 8.347 1.00 91.06 99 GLN A CA 1
ATOM 766 C C . GLN A 1 99 ? -4.346 3.541 9.303 1.00 91.06 99 GLN A C 1
ATOM 768 O O . GLN A 1 99 ? -4.022 2.415 9.680 1.00 91.06 99 GLN A O 1
ATOM 773 N N . LYS A 1 100 ? -3.725 4.646 9.736 1.00 89.88 100 LYS A N 1
ATOM 774 C CA . LYS A 1 100 ? -2.633 4.651 10.727 1.00 89.88 100 LYS A CA 1
ATOM 775 C C . LYS A 1 100 ? -3.194 4.757 12.143 1.00 89.88 100 LYS A C 1
ATOM 777 O O . LYS A 1 100 ? -4.011 5.633 12.413 1.00 89.88 100 LYS A O 1
ATOM 782 N N . TRP A 1 101 ? -2.798 3.840 13.019 1.00 85.19 101 TRP A N 1
ATOM 783 C CA . TRP A 1 101 ? -3.313 3.700 14.382 1.00 85.19 101 TRP A CA 1
ATOM 784 C C . TRP A 1 101 ? -2.134 3.659 15.348 1.00 85.19 101 TRP A C 1
ATOM 786 O O . TRP A 1 101 ? -1.137 3.002 15.065 1.00 85.19 101 TRP A O 1
ATOM 796 N N . THR A 1 102 ? -2.233 4.328 16.494 1.00 83.56 102 THR A N 1
ATOM 797 C CA . THR A 1 102 ? -1.212 4.223 17.544 1.00 83.56 102 THR A CA 1
ATOM 798 C C . THR A 1 102 ? -1.676 3.225 18.594 1.00 83.56 102 THR A C 1
ATOM 800 O O . THR A 1 102 ? -2.703 3.435 19.237 1.00 83.56 102 THR A O 1
ATOM 803 N N . VAL A 1 103 ? -0.917 2.148 18.778 1.00 77.88 103 VAL A N 1
ATOM 804 C CA . VAL A 1 103 ? -1.166 1.113 19.787 1.00 77.88 103 VAL A CA 1
ATOM 805 C C . VAL A 1 103 ? 0.076 1.019 20.659 1.00 77.88 103 VAL A C 1
ATOM 807 O O . VAL A 1 103 ? 1.164 0.781 20.149 1.00 77.88 103 VAL A O 1
ATOM 810 N N . ASP A 1 104 ? -0.068 1.265 21.961 1.00 85.38 104 ASP A N 1
ATOM 811 C CA . ASP A 1 104 ? 1.039 1.241 22.933 1.00 85.38 104 ASP A CA 1
ATOM 812 C C . ASP A 1 104 ? 2.239 2.136 22.557 1.00 85.38 104 ASP A C 1
ATOM 814 O O . ASP A 1 104 ? 3.389 1.844 22.878 1.00 85.38 104 ASP A O 1
ATOM 818 N N . GLY A 1 105 ? 1.971 3.253 21.872 1.00 82.31 105 GLY A N 1
ATOM 819 C CA . GLY A 1 105 ? 2.999 4.188 21.403 1.00 82.31 105 GLY A CA 1
ATOM 820 C C . GLY A 1 105 ? 3.675 3.788 20.086 1.00 82.31 105 GLY A C 1
ATOM 821 O O . GLY A 1 105 ? 4.497 4.547 19.582 1.00 82.31 105 GLY A O 1
ATOM 822 N N . GLU A 1 106 ? 3.305 2.651 19.496 1.00 82.25 106 GLU A N 1
ATOM 823 C CA . GLU A 1 106 ? 3.769 2.214 18.178 1.00 82.25 106 GLU A CA 1
ATOM 824 C C . GLU A 1 106 ? 2.722 2.544 17.109 1.00 82.25 106 GLU A C 1
ATOM 826 O O . GLU A 1 106 ? 1.528 2.289 17.287 1.00 82.25 106 GLU A O 1
ATOM 831 N N . THR A 1 107 ? 3.157 3.108 15.981 1.00 85.56 107 THR A N 1
ATOM 832 C CA . THR A 1 107 ? 2.263 3.334 14.836 1.00 85.56 107 THR A CA 1
ATOM 833 C C . THR A 1 107 ? 2.138 2.048 14.029 1.00 85.56 107 THR A C 1
ATOM 835 O O . THR A 1 107 ? 3.137 1.448 13.642 1.00 85.56 107 THR A O 1
ATOM 838 N N . ARG A 1 108 ? 0.901 1.644 13.758 1.00 88.62 108 ARG A N 1
ATOM 839 C CA . ARG A 1 108 ? 0.521 0.469 12.973 1.00 88.62 108 ARG A CA 1
ATOM 840 C C . ARG A 1 108 ? -0.378 0.886 11.820 1.00 88.62 108 ARG A C 1
ATOM 842 O O . ARG A 1 108 ? -0.983 1.959 11.858 1.00 88.62 108 ARG A O 1
ATOM 849 N N . VAL A 1 109 ? -0.489 0.032 10.810 1.00 91.56 109 VAL A N 1
ATOM 850 C CA . VAL A 1 109 ? -1.372 0.257 9.662 1.00 91.56 109 VAL A CA 1
ATOM 851 C C . VAL A 1 109 ? -2.440 -0.825 9.648 1.00 91.56 109 VAL A C 1
ATOM 853 O O . VAL A 1 109 ? -2.134 -2.002 9.498 1.00 91.56 109 VAL A O 1
ATOM 856 N N . GLY A 1 110 ? -3.698 -0.435 9.819 1.00 92.50 110 GLY A N 1
ATOM 857 C CA . GLY A 1 110 ? -4.845 -1.331 9.705 1.00 92.50 110 GLY A CA 1
ATOM 858 C C . GLY A 1 110 ? -5.601 -1.106 8.403 1.00 92.50 110 GLY A C 1
ATOM 859 O O . GLY A 1 110 ? -5.623 0.006 7.878 1.00 92.50 110 GLY A O 1
ATOM 860 N N . ILE A 1 111 ? -6.236 -2.156 7.892 1.00 94.88 111 ILE A N 1
ATOM 861 C CA . ILE A 1 111 ? -7.099 -2.103 6.712 1.00 94.88 111 ILE A CA 1
ATOM 862 C C . ILE A 1 111 ? -8.554 -2.177 7.166 1.00 94.88 111 ILE A C 1
ATOM 864 O O . ILE A 1 111 ? -8.908 -3.047 7.962 1.00 94.88 111 ILE A O 1
ATOM 868 N N . PHE A 1 112 ? -9.388 -1.267 6.662 1.00 95.81 112 PHE A N 1
ATOM 869 C CA . PHE A 1 112 ? -10.782 -1.094 7.074 1.00 95.81 112 PHE A CA 1
ATOM 870 C C . PHE A 1 112 ? -11.720 -1.066 5.877 1.00 95.81 112 PHE A C 1
ATOM 872 O O . PHE A 1 112 ? -11.362 -0.574 4.808 1.00 95.81 112 PHE A O 1
ATOM 879 N N . ALA A 1 113 ? -12.938 -1.570 6.056 1.00 97.31 113 ALA A N 1
ATOM 880 C CA . ALA A 1 113 ? -13.948 -1.577 5.005 1.00 97.31 113 ALA A CA 1
ATOM 881 C C . ALA A 1 113 ? -14.548 -0.174 4.772 1.00 97.31 113 ALA A C 1
ATOM 883 O O . ALA A 1 113 ? -15.041 0.469 5.697 1.00 97.31 113 ALA A O 1
ATOM 884 N N . LEU A 1 114 ? -14.580 0.290 3.520 1.00 97.62 114 LEU A N 1
ATOM 885 C CA . LEU A 1 114 ? -15.186 1.574 3.120 1.00 97.62 114 LEU A CA 1
ATOM 886 C C . LEU A 1 114 ? -16.710 1.489 2.940 1.00 97.62 114 LEU A C 1
ATOM 888 O O . LEU A 1 114 ? -17.427 2.493 3.017 1.00 97.62 114 LEU A O 1
ATOM 892 N N . ARG A 1 115 ? -17.208 0.277 2.698 1.00 97.88 115 ARG A N 1
ATOM 893 C CA . ARG A 1 115 ? -18.618 -0.080 2.526 1.00 97.88 115 ARG A CA 1
ATOM 894 C C . ARG A 1 115 ? -18.843 -1.510 3.006 1.00 97.88 115 ARG A C 1
ATOM 896 O O . ARG A 1 115 ? -17.884 -2.184 3.360 1.00 97.88 115 ARG A O 1
ATOM 903 N N . ASP A 1 116 ? -20.083 -1.977 2.969 1.00 98.00 116 ASP A N 1
ATOM 904 C CA . ASP A 1 116 ? -20.360 -3.397 3.165 1.00 98.00 116 ASP A CA 1
ATOM 905 C C . ASP A 1 116 ? -19.728 -4.216 2.019 1.00 98.00 116 ASP A C 1
ATOM 907 O O . ASP A 1 116 ? -19.846 -3.857 0.837 1.00 98.00 116 ASP A O 1
ATOM 911 N N . ILE A 1 117 ? -19.032 -5.293 2.379 1.00 98.25 117 ILE A N 1
ATOM 912 C CA . ILE A 1 117 ? -18.300 -6.208 1.496 1.00 98.25 117 ILE A CA 1
ATOM 913 C C . ILE A 1 117 ? -18.926 -7.589 1.635 1.00 98.25 117 ILE A C 1
ATOM 915 O O . ILE A 1 117 ? -19.124 -8.092 2.744 1.00 98.25 117 ILE A O 1
ATOM 919 N N . LYS A 1 118 ? -19.259 -8.205 0.502 1.00 97.94 118 LYS A N 1
ATOM 920 C CA . LYS A 1 118 ? -19.894 -9.525 0.488 1.00 97.94 118 LYS A CA 1
ATOM 921 C C . LYS A 1 118 ? -18.851 -10.631 0.629 1.00 97.94 118 LYS A C 1
ATOM 923 O O . LYS A 1 118 ? -17.718 -10.493 0.179 1.00 97.94 118 LYS A O 1
ATOM 928 N N . LYS A 1 119 ? -19.281 -11.779 1.152 1.00 96.62 119 LYS A N 1
ATOM 929 C CA . LYS A 1 119 ? -18.512 -13.026 1.067 1.00 96.62 119 LYS A CA 1
ATOM 930 C C . LYS A 1 119 ? -18.114 -13.316 -0.388 1.00 96.62 119 LYS A C 1
ATOM 932 O O . LYS A 1 119 ? -18.959 -13.255 -1.281 1.00 96.62 119 LYS A O 1
ATOM 937 N N . GLY A 1 120 ? -16.848 -13.661 -0.596 1.00 96.44 120 GLY A N 1
ATOM 938 C CA . GLY A 1 120 ? -16.234 -13.955 -1.890 1.00 96.44 120 GLY A CA 1
ATOM 939 C C . GLY A 1 120 ? -15.816 -12.724 -2.698 1.00 96.44 120 GLY A C 1
ATOM 940 O O . GLY A 1 120 ? -15.278 -12.880 -3.789 1.00 96.44 120 GLY A O 1
ATOM 941 N N . GLU A 1 121 ? -16.063 -11.511 -2.203 1.00 97.25 121 GLU A N 1
ATOM 942 C CA . GLU A 1 121 ? -15.648 -10.284 -2.881 1.00 97.25 121 GLU A CA 1
ATOM 943 C C . GLU A 1 121 ? -14.151 -10.013 -2.656 1.00 97.25 121 GLU A C 1
ATOM 945 O O . GLU A 1 121 ? -13.660 -10.141 -1.531 1.00 97.25 121 GLU A O 1
ATOM 950 N N . GLU A 1 122 ? -13.430 -9.627 -3.715 1.00 97.25 122 GLU A N 1
ATOM 951 C CA . GLU A 1 122 ? -12.017 -9.244 -3.627 1.00 97.25 122 GLU A CA 1
ATOM 952 C C . GLU A 1 122 ? -11.861 -7.947 -2.827 1.00 97.25 122 GLU A C 1
ATOM 954 O O . GLU A 1 122 ? -12.512 -6.937 -3.097 1.00 97.25 122 GLU A O 1
ATOM 959 N N . LEU A 1 123 ? -10.975 -7.977 -1.841 1.00 97.69 123 LEU A N 1
ATOM 960 C CA . LEU A 1 123 ? -10.553 -6.832 -1.056 1.00 97.69 123 LEU A CA 1
ATOM 961 C C . LEU A 1 123 ? -9.519 -6.046 -1.856 1.00 97.69 123 LEU A C 1
ATOM 963 O O . LEU A 1 123 ? -8.559 -6.615 -2.373 1.00 97.69 123 LEU A O 1
ATOM 967 N N . THR A 1 124 ? -9.704 -4.731 -1.938 1.00 97.31 124 THR A N 1
ATOM 968 C CA . THR A 1 124 ? -8.804 -3.826 -2.661 1.00 97.31 124 THR A CA 1
ATOM 969 C C . THR A 1 124 ? -8.670 -2.487 -1.944 1.00 97.31 124 THR A C 1
ATOM 971 O O . THR A 1 124 ? -9.633 -2.020 -1.326 1.00 97.31 124 THR A O 1
ATOM 974 N N . TYR A 1 125 ? -7.508 -1.836 -2.048 1.00 95.00 125 TYR A N 1
ATOM 975 C CA . TYR A 1 125 ? -7.307 -0.444 -1.616 1.00 95.00 125 TYR A CA 1
ATOM 976 C C . TYR A 1 125 ? -6.636 0.400 -2.710 1.00 95.00 125 TYR A C 1
ATOM 978 O O . TYR A 1 125 ? -6.025 -0.112 -3.653 1.00 95.00 125 TYR A O 1
ATOM 986 N N . ASP A 1 126 ? -6.755 1.727 -2.617 1.00 91.31 126 ASP A N 1
ATOM 987 C CA . ASP A 1 126 ? -5.972 2.614 -3.478 1.00 91.31 126 ASP A CA 1
ATOM 988 C C . ASP A 1 126 ? -4.525 2.637 -2.982 1.00 91.31 126 ASP A C 1
ATOM 990 O O . ASP A 1 126 ? -4.244 3.121 -1.889 1.00 91.31 126 ASP A O 1
ATOM 994 N N . TYR A 1 127 ? -3.616 2.121 -3.804 1.00 85.12 127 TYR A N 1
ATOM 995 C CA . TYR A 1 127 ? -2.200 1.984 -3.501 1.00 85.12 127 TYR A CA 1
ATOM 996 C C . TYR A 1 127 ? -1.538 3.333 -3.231 1.00 85.12 127 TYR A C 1
ATOM 998 O O . TYR A 1 127 ? -0.618 3.398 -2.428 1.00 85.12 127 TYR A O 1
ATOM 1006 N N . LYS A 1 128 ? -1.999 4.412 -3.883 1.00 70.38 128 LYS A N 1
ATOM 1007 C CA . LYS A 1 128 ? -1.456 5.778 -3.743 1.00 70.38 128 LYS A CA 1
ATOM 1008 C C . LYS A 1 128 ? 0.083 5.884 -3.800 1.00 70.38 128 LYS A C 1
ATOM 1010 O O . LYS A 1 128 ? 0.620 6.923 -3.429 1.00 70.38 128 LYS A O 1
ATOM 1015 N N . PHE A 1 129 ? 0.790 4.859 -4.281 1.00 67.50 129 PHE A N 1
ATOM 1016 C CA . PHE A 1 129 ? 2.247 4.818 -4.231 1.00 67.50 129 PHE A CA 1
ATOM 1017 C C . PHE A 1 129 ? 2.866 5.858 -5.167 1.00 67.50 129 PHE A C 1
ATOM 1019 O O . PHE A 1 129 ? 2.330 6.176 -6.236 1.00 67.50 129 PHE A O 1
ATOM 1026 N N . VAL A 1 130 ? 4.013 6.387 -4.746 1.00 58.31 130 VAL A N 1
ATOM 1027 C CA . VAL A 1 130 ? 4.941 7.101 -5.623 1.00 58.31 130 VAL A CA 1
ATOM 1028 C C . VAL A 1 130 ? 5.655 6.040 -6.447 1.00 58.31 130 VAL A C 1
ATOM 1030 O O . VAL A 1 130 ? 6.195 5.076 -5.908 1.00 58.31 130 VAL A O 1
ATOM 1033 N N . GLN A 1 131 ? 5.581 6.169 -7.764 1.00 56.84 131 GLN A N 1
ATOM 1034 C CA . GLN A 1 131 ? 6.058 5.139 -8.669 1.00 56.84 131 GLN A CA 1
ATOM 1035 C C . GLN A 1 131 ? 7.590 5.034 -8.611 1.00 56.84 131 GLN A C 1
ATOM 1037 O O . GLN A 1 131 ? 8.294 5.985 -8.947 1.00 56.84 131 GLN A O 1
ATOM 1042 N N . PHE A 1 132 ? 8.100 3.866 -8.213 1.00 52.22 132 PHE A N 1
ATOM 1043 C CA . PHE A 1 132 ? 9.517 3.519 -8.300 1.00 52.22 132 PHE A CA 1
ATOM 1044 C C . PHE A 1 132 ? 9.689 2.388 -9.318 1.00 52.22 132 PHE A C 1
ATOM 1046 O O . PHE A 1 132 ? 9.239 1.268 -9.095 1.00 52.22 132 PHE A O 1
ATOM 1053 N N . GLY A 1 133 ? 10.324 2.679 -10.455 1.00 56.38 133 GLY A N 1
ATOM 1054 C CA . GLY A 1 133 ? 10.526 1.704 -11.530 1.00 56.38 133 GLY A CA 1
ATOM 1055 C C . GLY A 1 133 ? 9.605 1.914 -12.733 1.00 56.38 133 GLY A C 1
ATOM 1056 O O . GLY A 1 133 ? 9.234 3.040 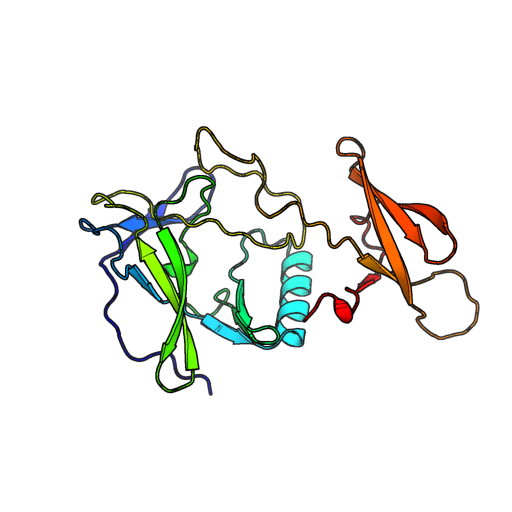-13.058 1.00 56.38 133 GLY A O 1
ATOM 1057 N N . ALA A 1 134 ? 9.323 0.832 -13.462 1.00 58.28 134 ALA A N 1
ATOM 1058 C CA . ALA A 1 134 ? 8.601 0.898 -14.727 1.00 58.28 134 ALA A CA 1
ATOM 1059 C C . ALA A 1 134 ? 7.107 1.222 -14.551 1.00 58.28 134 ALA A C 1
ATOM 1061 O O . ALA A 1 134 ? 6.506 0.985 -13.506 1.00 58.28 134 ALA A O 1
ATOM 1062 N N . ASP A 1 135 ? 6.519 1.761 -15.617 1.00 69.25 135 ASP A N 1
ATOM 1063 C CA . ASP A 1 135 ? 5.075 1.923 -15.795 1.00 69.25 135 ASP A CA 1
ATOM 1064 C C . ASP A 1 135 ? 4.379 0.564 -15.657 1.00 69.25 135 ASP A C 1
ATOM 1066 O O . ASP A 1 135 ? 4.685 -0.355 -16.415 1.00 69.25 135 ASP A O 1
ATOM 1070 N N . GLN A 1 136 ? 3.462 0.444 -14.690 1.00 77.38 136 GLN A N 1
ATOM 1071 C CA . GLN A 1 136 ? 2.590 -0.722 -14.546 1.00 77.38 136 GLN A CA 1
ATOM 1072 C C . GLN A 1 136 ? 1.137 -0.366 -14.859 1.00 77.38 136 GLN A C 1
ATOM 1074 O 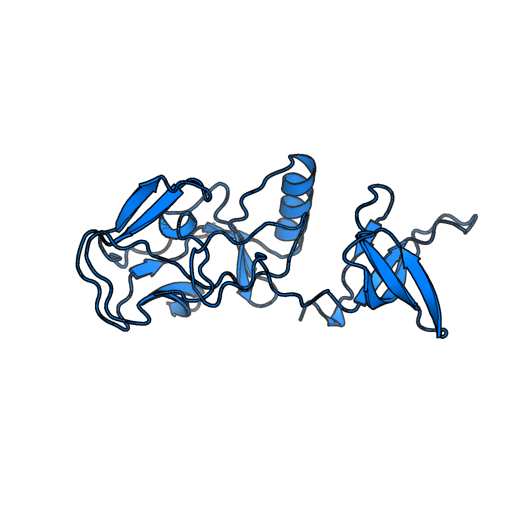O . GLN A 1 136 ? 0.577 0.580 -14.295 1.00 77.38 136 GLN A O 1
ATOM 1079 N N . ASP A 1 137 ? 0.520 -1.153 -15.736 1.00 86.56 137 ASP A N 1
ATOM 1080 C CA . ASP A 1 137 ? -0.880 -0.990 -16.105 1.00 86.56 137 ASP A CA 1
ATOM 1081 C C . ASP A 1 137 ? -1.803 -1.352 -14.934 1.00 86.56 137 ASP A C 1
ATOM 1083 O O . ASP A 1 137 ? -1.624 -2.344 -14.228 1.00 86.56 137 ASP A O 1
ATOM 1087 N N . CYS A 1 138 ? -2.847 -0.551 -14.742 1.00 89.75 138 CYS A N 1
ATOM 1088 C CA . CYS A 1 138 ? -3.883 -0.836 -13.762 1.00 89.75 138 CYS A CA 1
ATOM 1089 C C . CYS A 1 138 ? -4.945 -1.765 -14.363 1.00 89.75 138 CYS A C 1
ATOM 1091 O O . CYS A 1 138 ? -5.659 -1.406 -15.306 1.00 89.75 138 CYS A O 1
ATOM 1093 N N . HIS A 1 139 ? -5.103 -2.943 -13.759 1.00 92.00 139 HIS A N 1
ATOM 1094 C CA . HIS A 1 139 ? -6.064 -3.966 -14.176 1.00 92.00 139 HIS A CA 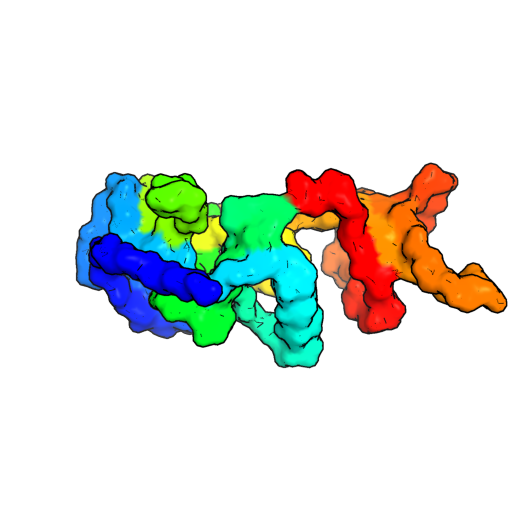1
ATOM 1095 C C . HIS A 1 139 ? -7.275 -4.105 -13.239 1.00 92.00 139 HIS A C 1
ATOM 1097 O O . HIS A 1 139 ? -7.964 -5.116 -13.282 1.00 92.00 139 HIS A O 1
ATOM 1103 N N . CYS A 1 140 ? -7.594 -3.077 -12.443 1.00 92.50 140 CYS A N 1
ATOM 1104 C CA . CYS A 1 140 ? -8.655 -3.150 -11.425 1.00 92.50 140 CYS A CA 1
ATOM 1105 C C . CYS A 1 140 ? -10.099 -3.289 -11.950 1.00 92.50 140 CYS A C 1
ATOM 1107 O O . CYS A 1 140 ? -11.027 -3.406 -11.158 1.00 92.50 140 CYS A O 1
ATOM 1109 N N . GLY A 1 141 ? -10.332 -3.191 -13.263 1.00 90.75 141 GLY A N 1
ATOM 1110 C CA . GLY A 1 141 ? -11.662 -3.362 -13.868 1.00 90.75 141 GLY A CA 1
ATOM 1111 C C . GLY A 1 141 ? -12.689 -2.249 -13.598 1.00 90.75 141 GLY A C 1
ATOM 1112 O O . GLY A 1 141 ? -13.736 -2.236 -14.240 1.00 90.75 141 GLY A O 1
ATOM 1113 N N . SER A 1 142 ? -12.399 -1.290 -12.713 1.00 92.25 142 SER A N 1
ATOM 1114 C CA . SER A 1 142 ? -13.278 -0.149 -12.413 1.00 92.25 142 SER A CA 1
ATOM 1115 C C . SER A 1 142 ? -13.573 0.713 -13.652 1.00 92.25 142 SER A C 1
ATOM 1117 O O . SER A 1 142 ? -12.692 0.970 -14.484 1.00 92.25 142 SER A O 1
ATOM 1119 N N . SER A 1 143 ? -14.801 1.240 -13.738 1.00 91.56 143 SER A N 1
ATOM 1120 C CA . SER A 1 143 ? -15.201 2.212 -14.768 1.00 91.56 143 SER A CA 1
ATOM 1121 C C . SER A 1 143 ? -14.378 3.500 -14.720 1.00 91.56 143 SER A C 1
ATOM 1123 O O . SER A 1 143 ? -14.121 4.100 -15.762 1.00 91.56 143 SER A O 1
ATOM 1125 N N . ASN A 1 144 ? -13.910 3.883 -13.530 1.00 90.50 144 ASN A N 1
ATOM 1126 C CA . ASN A 1 144 ? -13.093 5.069 -13.279 1.00 90.50 144 ASN A CA 1
ATOM 1127 C C . ASN A 1 144 ? -11.592 4.733 -13.163 1.00 90.50 144 ASN A C 1
ATOM 1129 O O . ASN A 1 144 ? -10.820 5.462 -12.539 1.00 90.50 144 ASN A O 1
ATOM 1133 N N . CYS A 1 145 ? -11.154 3.618 -13.757 1.00 91.12 145 CYS A N 1
ATOM 1134 C CA . CYS A 1 145 ? -9.763 3.178 -13.710 1.00 91.12 145 CYS A CA 1
ATOM 1135 C C . CYS A 1 145 ? -8.794 4.203 -14.334 1.00 91.12 145 CYS A C 1
ATOM 1137 O O . CYS A 1 145 ? -8.920 4.568 -15.506 1.00 91.12 145 CYS A O 1
ATOM 1139 N N . ARG A 1 146 ? -7.751 4.570 -13.572 1.00 87.56 146 ARG A N 1
ATOM 1140 C CA . ARG A 1 146 ? -6.656 5.481 -13.970 1.00 87.56 146 ARG A CA 1
ATOM 1141 C C . ARG A 1 146 ? -5.725 4.916 -15.049 1.00 87.56 146 ARG A C 1
ATOM 1143 O O . ARG A 1 146 ? -4.823 5.618 -15.494 1.00 87.56 146 ARG A O 1
ATOM 1150 N N . LYS A 1 147 ? -5.923 3.658 -15.457 1.00 87.56 147 LYS A N 1
ATOM 1151 C CA . LYS A 1 147 ? -5.124 2.887 -16.434 1.00 87.56 147 LYS A CA 1
ATOM 1152 C C . LYS A 1 147 ? -3.685 2.582 -16.020 1.00 87.56 147 LYS A C 1
ATOM 1154 O O . LYS A 1 147 ? -3.136 1.618 -16.523 1.00 87.56 147 LYS A O 1
ATOM 1159 N N . MET A 1 148 ? -3.136 3.317 -15.061 1.00 84.31 148 MET A N 1
ATOM 1160 C CA . MET A 1 148 ? -1.786 3.174 -14.523 1.00 84.31 148 MET A CA 1
ATOM 1161 C C . MET A 1 148 ? -1.829 2.988 -13.003 1.00 84.31 148 MET A C 1
ATOM 1163 O O . MET A 1 148 ? -2.688 3.575 -12.335 1.00 84.31 148 MET A O 1
ATOM 1167 N N . LEU A 1 149 ? -0.917 2.180 -12.460 1.00 80.69 149 LEU A N 1
ATOM 1168 C CA . LEU A 1 149 ? -0.629 2.125 -11.026 1.00 80.69 149 LEU A CA 1
ATOM 1169 C C . LEU A 1 149 ? 0.283 3.289 -10.615 1.00 80.69 149 LEU A C 1
ATOM 1171 O O . LEU A 1 149 ? 1.159 3.700 -11.370 1.00 80.69 149 LEU A O 1
ATOM 1175 N N . GLY A 1 150 ? 0.087 3.787 -9.393 1.00 68.50 150 GLY A N 1
ATOM 1176 C CA . GLY A 1 150 ? 0.840 4.912 -8.837 1.00 68.50 150 GLY A CA 1
ATOM 1177 C C . GLY A 1 150 ? 0.199 6.278 -9.095 1.00 68.50 150 GLY A C 1
ATOM 1178 O O . GLY A 1 150 ? -0.746 6.431 -9.873 1.00 68.50 150 GLY A O 1
ATOM 1179 N N . THR A 1 151 ? 0.684 7.290 -8.380 1.00 55.22 151 THR A N 1
ATOM 1180 C CA . THR A 1 151 ? 0.292 8.682 -8.619 1.00 55.22 151 THR A CA 1
ATOM 1181 C C . THR A 1 151 ? 1.259 9.323 -9.607 1.00 55.22 151 THR A C 1
ATOM 1183 O O . THR A 1 151 ? 2.470 9.173 -9.490 1.00 55.22 151 THR A O 1
ATOM 1186 N N . THR A 1 152 ? 0.743 10.119 -10.545 1.00 44.91 152 THR A N 1
ATOM 1187 C CA . THR A 1 152 ? 1.559 10.964 -11.434 1.00 44.91 152 THR A CA 1
ATOM 1188 C C . THR A 1 152 ? 2.215 12.131 -10.697 1.00 44.91 152 THR A C 1
ATOM 1190 O O . THR A 1 152 ? 2.601 13.105 -11.342 1.00 44.91 152 THR A O 1
ATOM 1193 N N . LYS A 1 153 ? 2.348 12.082 -9.362 1.00 41.94 153 LYS A N 1
ATOM 1194 C CA . LYS A 1 153 ? 3.335 12.914 -8.679 1.00 41.94 153 LYS A CA 1
ATOM 1195 C C . LYS A 1 153 ? 4.701 12.357 -9.063 1.00 41.94 153 LYS A C 1
ATOM 1197 O O . LYS A 1 153 ? 5.360 11.669 -8.292 1.00 41.94 153 LYS A O 1
ATOM 1202 N N . SER A 1 154 ? 5.090 12.660 -10.302 1.00 47.94 154 SER A N 1
ATOM 1203 C CA . SER A 1 154 ? 6.479 12.858 -10.652 1.00 47.94 154 SER A CA 1
ATOM 1204 C C . SER A 1 154 ? 7.059 13.660 -9.500 1.00 47.94 154 SER A C 1
ATOM 1206 O O . SER A 1 154 ? 6.494 14.665 -9.062 1.00 47.94 154 SER A O 1
ATOM 1208 N N . LEU A 1 155 ? 8.138 13.140 -8.935 1.00 54.31 155 LEU A N 1
ATOM 1209 C CA . LEU A 1 155 ? 9.001 13.951 -8.109 1.00 54.31 155 LEU A CA 1
ATOM 1210 C C . LEU A 1 155 ? 9.376 15.126 -8.999 1.00 54.31 155 LEU A C 1
ATOM 1212 O O . LEU A 1 155 ? 10.144 14.969 -9.944 1.00 54.31 155 LEU A O 1
ATOM 1216 N N . ASN A 1 156 ? 8.748 16.275 -8.757 1.00 57.38 156 ASN A N 1
ATOM 1217 C CA . ASN A 1 156 ? 8.953 17.452 -9.587 1.00 57.38 156 ASN A CA 1
ATOM 1218 C C . ASN A 1 156 ? 10.393 17.946 -9.468 1.00 57.38 156 ASN A C 1
ATOM 1220 O O . ASN A 1 156 ? 10.746 18.865 -10.184 1.00 57.38 156 ASN A O 1
ATOM 1224 N N . SER A 1 157 ? 11.214 17.366 -8.589 1.00 59.38 157 SER A N 1
ATOM 1225 C CA . SER A 1 157 ? 12.605 17.724 -8.376 1.00 59.38 157 SER A CA 1
ATOM 1226 C C . SER A 1 157 ? 13.497 16.498 -8.171 1.00 59.38 157 SER A C 1
ATOM 1228 O O . SER A 1 157 ? 13.166 15.622 -7.367 1.00 59.38 157 SER A O 1
ATOM 1230 N N . ILE A 1 158 ? 14.648 16.469 -8.840 1.00 66.50 158 ILE A N 1
ATOM 1231 C CA . ILE A 1 158 ? 15.659 15.407 -8.751 1.00 66.50 158 ILE A CA 1
ATOM 1232 C C . ILE A 1 158 ? 17.076 16.000 -8.792 1.00 66.50 158 ILE A C 1
ATOM 1234 O O . ILE A 1 158 ? 17.311 17.061 -9.369 1.00 66.50 158 ILE A O 1
ATOM 1238 N N . LEU A 1 159 ? 18.037 15.303 -8.190 1.00 67.31 159 LEU A N 1
ATOM 1239 C CA . LEU A 1 159 ? 19.469 15.588 -8.266 1.00 67.31 159 LEU A CA 1
ATOM 1240 C C . LEU A 1 159 ? 20.112 14.751 -9.378 1.00 67.31 159 LEU A C 1
ATOM 1242 O O . LEU A 1 159 ? 20.027 13.527 -9.334 1.00 67.31 159 LEU A O 1
ATOM 1246 N N . LEU A 1 160 ? 20.791 15.390 -10.334 1.00 66.00 160 LEU A N 1
ATOM 1247 C CA . LEU A 1 160 ? 21.512 14.743 -11.436 1.00 66.00 160 LEU A CA 1
ATOM 1248 C C . LEU A 1 160 ? 23.019 14.735 -11.189 1.00 66.00 160 LEU A C 1
ATOM 1250 O O . LEU A 1 160 ? 23.600 15.783 -10.908 1.00 66.00 160 LEU A O 1
ATOM 1254 N N . ARG A 1 161 ? 23.686 13.590 -11.357 1.00 65.69 161 ARG A N 1
ATOM 1255 C CA . ARG A 1 161 ? 25.157 13.534 -11.351 1.00 65.69 161 ARG A CA 1
ATOM 1256 C C . ARG A 1 161 ? 25.718 14.156 -12.636 1.00 65.69 161 ARG A C 1
ATOM 1258 O O . ARG A 1 161 ? 25.407 13.686 -13.726 1.00 65.69 161 ARG A O 1
ATOM 1265 N N . ASN A 1 162 ? 26.577 15.168 -12.519 1.00 61.28 162 ASN A N 1
ATOM 1266 C CA . ASN A 1 162 ? 27.205 15.785 -13.690 1.00 61.28 162 ASN A CA 1
ATOM 1267 C C . ASN A 1 162 ? 28.410 14.951 -14.177 1.00 61.28 162 ASN A C 1
ATOM 1269 O O . ASN A 1 162 ? 29.350 14.708 -13.418 1.00 61.28 162 ASN A O 1
ATOM 1273 N N . GLY A 1 163 ? 28.379 14.513 -15.440 1.00 52.22 163 GLY A N 1
ATOM 1274 C CA . GLY A 1 163 ? 29.437 13.725 -16.086 1.00 52.22 163 GLY A CA 1
ATOM 1275 C C . GLY A 1 163 ? 30.617 14.536 -16.640 1.00 52.22 163 GLY A C 1
ATOM 1276 O O . GLY A 1 163 ? 31.597 13.944 -17.086 1.00 52.22 163 GLY A O 1
ATOM 1277 N N . TYR A 1 164 ? 30.570 15.871 -16.597 1.00 45.84 164 TYR A N 1
ATOM 1278 C CA . TYR A 1 164 ? 31.592 16.734 -17.198 1.00 45.84 164 TYR A CA 1
ATOM 1279 C C . TYR A 1 164 ? 32.289 17.615 -16.155 1.00 45.84 164 TYR A C 1
ATOM 1281 O O . TYR A 1 164 ? 32.036 18.810 -16.048 1.00 45.84 164 TYR A O 1
ATOM 1289 N N . SER A 1 165 ? 33.213 17.039 -15.383 1.00 36.56 165 SER A N 1
ATOM 1290 C CA . SER A 1 165 ? 34.266 17.812 -14.712 1.00 36.56 165 SER A CA 1
ATOM 1291 C C . SER A 1 165 ? 35.438 16.910 -14.345 1.00 36.56 165 SER A C 1
ATOM 1293 O O . SER A 1 165 ? 35.287 15.887 -13.682 1.00 36.56 165 SER A O 1
ATOM 1295 N N . VAL A 1 166 ? 36.631 17.322 -14.767 1.00 41.34 166 VAL A N 1
ATOM 1296 C CA . VAL A 1 166 ? 37.921 16.621 -14.643 1.00 41.34 166 VAL A CA 1
ATOM 1297 C C . VAL A 1 166 ? 38.451 16.618 -13.192 1.00 41.34 166 VAL A C 1
ATOM 1299 O O . VAL A 1 166 ? 39.619 16.345 -12.956 1.00 41.34 166 VAL A O 1
ATOM 1302 N N . ASN A 1 167 ? 37.608 16.878 -12.186 1.00 39.41 167 ASN A N 1
ATOM 1303 C CA . ASN A 1 167 ? 38.002 16.922 -10.777 1.00 39.41 167 ASN A CA 1
ATOM 1304 C C . ASN A 1 167 ? 37.054 16.099 -9.893 1.00 39.41 167 ASN A C 1
ATOM 1306 O O . ASN A 1 167 ? 36.089 16.627 -9.357 1.00 39.41 167 ASN A O 1
ATOM 1310 N N . SER A 1 168 ? 37.367 14.804 -9.771 1.00 42.78 168 SER A N 1
ATOM 1311 C CA . SER A 1 168 ? 37.260 13.881 -8.613 1.00 42.78 168 SER A CA 1
ATOM 1312 C C . SER A 1 168 ? 36.173 14.009 -7.521 1.00 42.78 168 SER A C 1
ATOM 1314 O O . SER A 1 168 ? 36.273 13.312 -6.514 1.00 42.78 168 SER A O 1
ATOM 1316 N N . HIS A 1 169 ? 35.105 14.787 -7.683 1.00 48.41 169 HIS A N 1
ATOM 1317 C CA . HIS A 1 169 ? 34.004 14.851 -6.721 1.00 48.41 169 HIS A CA 1
ATOM 1318 C C . HIS A 1 169 ? 32.676 14.638 -7.450 1.00 48.41 169 HIS A C 1
ATOM 1320 O O . HIS A 1 169 ? 32.340 15.389 -8.360 1.00 48.41 169 HIS A O 1
ATOM 1326 N N . ASN A 1 170 ? 31.927 13.604 -7.046 1.00 55.00 170 ASN A N 1
ATOM 1327 C CA . ASN A 1 170 ? 30.557 13.315 -7.490 1.00 55.00 170 ASN A CA 1
ATOM 1328 C C . ASN A 1 170 ? 29.613 14.475 -7.131 1.00 55.00 170 ASN A C 1
ATOM 1330 O O . ASN A 1 170 ? 28.886 14.405 -6.141 1.00 55.00 170 ASN A O 1
ATOM 1334 N N . GLN A 1 171 ? 29.641 15.552 -7.907 1.00 62.34 171 GLN A N 1
ATOM 1335 C CA . GLN A 1 171 ? 28.739 16.678 -7.725 1.00 62.34 171 GLN A CA 1
ATOM 1336 C C . GLN A 1 171 ? 27.392 16.362 -8.376 1.00 62.34 171 GLN A C 1
ATOM 1338 O O . GLN A 1 171 ? 27.315 15.998 -9.553 1.00 62.34 171 GLN A O 1
ATOM 1343 N N . TYR A 1 172 ? 26.339 16.489 -7.574 1.00 68.56 172 TYR A N 1
ATOM 1344 C CA . TYR A 1 172 ? 24.959 16.409 -8.020 1.00 68.56 172 TYR A CA 1
ATOM 1345 C C . TYR A 1 172 ? 24.394 17.821 -8.193 1.00 68.56 172 TYR A C 1
ATOM 1347 O O . TYR A 1 172 ? 24.680 18.702 -7.382 1.00 68.56 172 TYR A O 1
ATOM 1355 N N . VAL A 1 173 ? 23.583 18.025 -9.226 1.00 72.88 173 VAL A N 1
ATOM 1356 C CA . VAL A 1 173 ? 22.924 19.297 -9.540 1.00 72.88 173 VAL A CA 1
ATOM 1357 C C . VAL A 1 173 ? 21.417 19.121 -9.399 1.00 72.88 173 VAL A C 1
ATOM 1359 O O . VAL A 1 173 ? 20.859 18.162 -9.924 1.00 72.88 173 VAL A O 1
ATOM 1362 N N . GLY A 1 174 ? 20.753 20.031 -8.686 1.00 75.81 174 GLY A N 1
ATOM 1363 C CA . GLY A 1 174 ? 19.294 20.022 -8.553 1.00 75.81 174 GLY A CA 1
ATOM 1364 C C . GLY A 1 174 ? 18.603 20.484 -9.831 1.00 75.81 174 GLY A C 1
ATOM 1365 O O . GLY A 1 174 ? 19.010 21.474 -10.439 1.00 75.81 174 GLY A O 1
ATOM 1366 N N . CYS A 1 175 ? 17.545 19.785 -10.223 1.00 77.94 175 CYS A N 1
ATOM 1367 C CA . CYS A 1 175 ? 16.689 20.166 -11.338 1.00 77.94 175 CYS A CA 1
ATOM 1368 C C . CYS A 1 175 ? 15.227 19.813 -11.059 1.00 77.94 175 CYS A C 1
ATOM 1370 O O . CYS A 1 175 ? 14.928 19.023 -10.162 1.00 77.94 175 CYS A O 1
ATOM 1372 N N . TRP A 1 176 ? 14.337 20.394 -11.856 1.00 77.44 176 TRP A N 1
ATOM 1373 C CA . TRP A 1 176 ? 12.898 20.221 -11.788 1.00 77.44 176 TRP A CA 1
ATOM 1374 C C . TRP A 1 176 ? 12.381 19.459 -13.000 1.00 77.44 176 TRP A C 1
ATOM 1376 O O . TRP A 1 176 ? 12.693 19.839 -14.121 1.00 77.44 176 TRP A O 1
ATOM 1386 N N . ILE A 1 177 ? 11.556 18.434 -12.814 1.00 79.50 177 ILE A N 1
ATOM 1387 C CA . ILE A 1 177 ? 10.818 17.818 -13.920 1.00 79.50 177 ILE A CA 1
ATOM 1388 C C . ILE A 1 177 ? 9.644 18.737 -14.257 1.00 79.50 177 ILE A C 1
ATOM 1390 O O . ILE A 1 177 ? 8.738 18.911 -13.445 1.00 79.50 177 ILE A O 1
ATOM 1394 N N . ILE A 1 178 ? 9.671 19.335 -15.446 1.00 81.56 178 ILE A N 1
ATOM 1395 C CA . ILE A 1 178 ? 8.657 20.305 -15.883 1.00 81.56 178 ILE A CA 1
ATOM 1396 C C . ILE A 1 178 ? 7.722 19.765 -16.970 1.00 81.56 178 ILE A C 1
ATOM 1398 O O . ILE A 1 178 ? 6.658 20.340 -17.179 1.00 81.56 178 ILE A O 1
ATOM 1402 N N . ASP A 1 179 ? 8.089 18.674 -17.650 1.00 79.38 179 ASP A N 1
ATOM 1403 C CA . ASP A 1 179 ? 7.244 18.021 -18.659 1.00 79.38 179 ASP A CA 1
ATOM 1404 C C . ASP A 1 179 ? 7.640 16.546 -18.877 1.00 79.38 179 ASP A C 1
ATOM 1406 O O . ASP A 1 179 ? 8.763 16.143 -18.558 1.00 79.38 179 ASP A O 1
ATOM 1410 N N . PHE A 1 180 ? 6.732 15.741 -19.439 1.00 78.94 180 PHE A N 1
ATOM 1411 C CA . PHE A 1 180 ? 6.962 14.340 -19.805 1.00 78.94 180 PHE A CA 1
ATOM 1412 C C . PHE A 1 180 ? 6.212 13.952 -21.085 1.00 78.94 180 PHE A C 1
ATOM 1414 O O . PHE A 1 180 ? 4.979 13.931 -21.132 1.00 78.94 180 PHE A O 1
ATOM 1421 N N . ASP A 1 181 ? 6.970 13.548 -22.101 1.00 78.81 181 ASP A N 1
ATOM 1422 C CA . ASP A 1 181 ? 6.449 13.004 -23.349 1.00 78.81 181 ASP A CA 1
ATOM 1423 C C . ASP A 1 181 ? 6.151 11.504 -23.192 1.00 78.81 181 ASP A C 1
ATOM 1425 O O . ASP A 1 181 ? 7.037 10.678 -22.962 1.00 78.81 181 ASP A O 1
ATOM 1429 N N . ARG A 1 182 ? 4.873 11.139 -23.338 1.00 64.50 182 ARG A N 1
ATOM 1430 C CA . ARG A 1 182 ? 4.393 9.763 -23.149 1.00 64.50 182 ARG A CA 1
ATOM 1431 C C . ARG A 1 182 ? 4.750 8.816 -24.292 1.00 64.50 182 ARG A C 1
ATOM 1433 O O . ARG A 1 182 ? 4.825 7.613 -24.038 1.00 64.50 182 ARG A O 1
ATOM 1440 N N . GLU A 1 183 ? 4.918 9.330 -25.507 1.00 74.19 183 GLU A N 1
ATOM 1441 C CA . GLU A 1 183 ? 5.228 8.533 -26.696 1.00 74.19 183 GLU A CA 1
ATOM 1442 C C . GLU A 1 183 ? 6.714 8.184 -26.709 1.00 74.19 183 GLU A C 1
ATOM 1444 O O . GLU A 1 183 ? 7.083 7.016 -26.829 1.00 74.19 183 GLU A O 1
ATOM 1449 N N . THR A 1 184 ? 7.564 9.184 -26.479 1.00 78.81 184 THR A N 1
ATOM 1450 C CA . THR A 1 184 ? 9.023 9.006 -26.482 1.00 78.81 184 THR A CA 1
ATOM 1451 C C . THR A 1 184 ? 9.587 8.590 -25.124 1.00 78.81 184 THR A C 1
ATOM 1453 O O . THR A 1 184 ? 10.733 8.154 -25.043 1.00 78.81 184 THR A O 1
ATOM 1456 N N . LYS A 1 185 ? 8.784 8.684 -24.053 1.00 71.38 185 LYS A N 1
ATOM 1457 C CA . LYS A 1 185 ? 9.180 8.433 -22.654 1.00 71.38 185 LYS A CA 1
ATOM 1458 C C . LYS A 1 185 ? 10.292 9.373 -22.156 1.00 71.38 185 LYS A C 1
ATOM 1460 O O . LYS A 1 185 ? 11.018 9.037 -21.218 1.00 71.38 185 LYS A O 1
ATOM 1465 N N . VAL A 1 186 ? 10.404 10.560 -22.751 1.00 79.19 186 VAL A N 1
ATOM 1466 C CA . VAL A 1 186 ? 11.419 11.575 -22.436 1.00 79.19 186 VAL A CA 1
ATOM 1467 C C . VAL A 1 186 ? 10.860 12.617 -21.465 1.00 79.19 186 VAL A C 1
ATOM 1469 O O . VAL A 1 186 ? 9.741 13.096 -21.620 1.00 79.19 186 VAL A O 1
ATOM 1472 N N . HIS A 1 187 ? 11.655 12.986 -20.466 1.00 82.00 187 HIS A N 1
ATOM 1473 C CA . HIS A 1 187 ? 11.345 13.999 -19.459 1.00 82.00 187 HIS A CA 1
ATOM 1474 C C . HIS A 1 187 ? 12.033 15.312 -19.823 1.00 82.00 187 HIS A C 1
ATOM 1476 O O . HIS A 1 187 ? 13.147 15.299 -20.339 1.00 82.00 187 HIS A O 1
ATOM 1482 N N . THR A 1 188 ? 11.407 16.442 -19.518 1.00 82.50 188 THR A N 1
ATOM 1483 C CA . THR A 1 188 ? 12.017 17.768 -19.643 1.00 82.50 188 THR A CA 1
ATOM 1484 C C . THR A 1 188 ? 12.396 18.261 -18.253 1.00 82.50 188 THR A C 1
AT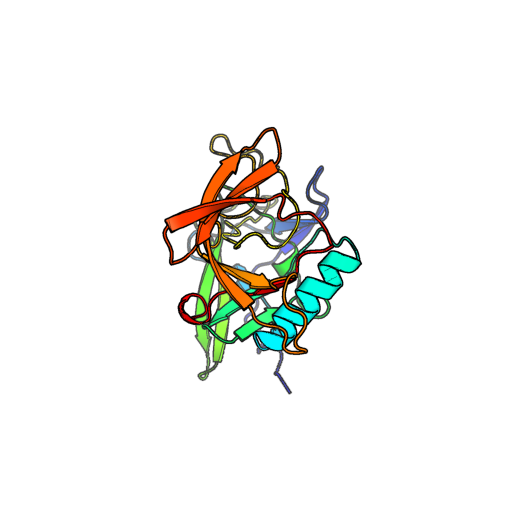OM 1486 O O . THR A 1 188 ? 11.535 18.360 -17.377 1.00 82.50 188 THR A O 1
ATOM 1489 N N . LEU A 1 189 ? 13.677 18.554 -18.050 1.00 83.31 189 LEU A N 1
ATOM 1490 C CA . LEU A 1 189 ? 14.252 18.987 -16.782 1.00 83.31 189 LEU A CA 1
ATOM 1491 C C . LEU A 1 189 ? 14.638 20.465 -16.848 1.00 83.31 189 LEU A C 1
ATOM 1493 O O . LEU A 1 189 ? 15.231 20.885 -17.834 1.00 83.31 189 LEU A O 1
ATOM 1497 N N . GLN A 1 190 ? 14.346 21.233 -15.801 1.00 81.62 190 GLN A N 1
ATOM 1498 C CA . GLN A 1 190 ? 14.735 22.631 -15.632 1.00 81.62 190 GLN A CA 1
ATOM 1499 C C . GLN A 1 190 ? 15.722 22.778 -14.473 1.00 81.62 190 GLN A C 1
ATOM 1501 O O . GLN A 1 190 ? 15.414 22.439 -13.333 1.00 81.62 190 GLN A O 1
ATOM 1506 N N . PHE A 1 191 ? 16.901 23.319 -14.739 1.00 81.50 191 PHE A N 1
ATOM 1507 C CA . PHE A 1 191 ? 17.919 23.592 -13.729 1.00 81.50 191 PHE A CA 1
ATOM 1508 C C . PHE A 1 191 ? 17.719 24.975 -13.092 1.00 81.50 191 PHE A C 1
ATOM 1510 O O . PHE A 1 191 ? 16.976 25.821 -13.598 1.00 81.50 191 PHE A O 1
ATOM 1517 N N . SER A 1 192 ? 18.380 25.214 -11.954 1.00 71.81 192 SER A N 1
ATOM 1518 C CA . SER A 1 192 ? 18.272 26.468 -11.186 1.00 71.81 192 SER A CA 1
ATOM 1519 C C . SER A 1 192 ? 18.625 27.735 -11.978 1.00 71.81 192 SER A C 1
ATOM 1521 O O . SER A 1 192 ? 18.237 28.830 -11.583 1.00 71.81 192 SER A O 1
ATOM 1523 N N . ASP A 1 193 ? 19.360 27.601 -13.079 1.00 68.50 193 ASP A N 1
ATOM 1524 C CA . ASP A 1 193 ? 19.828 28.674 -13.959 1.00 68.50 193 ASP A CA 1
ATOM 1525 C C . ASP A 1 193 ? 18.954 28.873 -15.215 1.00 68.50 193 ASP A C 1
ATOM 1527 O O . ASP A 1 193 ? 19.403 29.477 -16.186 1.00 68.50 193 ASP A O 1
ATOM 1531 N N . LEU A 1 194 ? 17.692 28.414 -15.191 1.00 67.44 194 LEU A N 1
ATOM 1532 C CA . LEU A 1 194 ? 16.733 28.446 -16.314 1.00 67.44 194 LEU A CA 1
ATOM 1533 C C . LEU A 1 194 ? 17.130 27.576 -17.516 1.00 67.44 194 LEU A C 1
ATOM 1535 O O . LEU A 1 194 ? 16.426 27.586 -18.529 1.00 67.44 194 LEU A O 1
ATOM 1539 N N . HIS A 1 195 ? 18.208 26.803 -17.410 1.00 79.75 195 HIS A N 1
ATOM 1540 C CA . HIS A 1 195 ? 18.580 25.832 -18.426 1.00 79.75 195 HIS A CA 1
ATOM 1541 C C . HIS A 1 195 ? 17.565 24.688 -18.461 1.00 79.75 195 HIS A C 1
ATOM 1543 O O . HIS A 1 195 ? 17.121 24.217 -17.412 1.00 79.75 195 HIS A O 1
ATOM 1549 N N . VAL A 1 196 ? 17.176 24.251 -19.661 1.00 82.94 196 VAL A N 1
ATOM 1550 C CA . VAL A 1 196 ? 16.208 23.166 -19.858 1.00 82.94 196 VAL A CA 1
ATOM 1551 C C . VAL A 1 196 ? 16.801 22.110 -20.775 1.00 82.94 196 VAL A C 1
ATOM 1553 O O . VAL A 1 196 ? 17.216 22.418 -21.890 1.00 82.94 196 VAL A O 1
ATOM 1556 N N . GLU A 1 197 ? 16.780 20.856 -20.338 1.00 82.75 197 GLU A N 1
ATOM 1557 C CA . GLU A 1 197 ? 17.242 19.717 -21.133 1.00 82.75 197 GLU A CA 1
ATOM 1558 C C . GLU A 1 197 ? 16.243 18.563 -21.106 1.00 82.75 197 GLU A C 1
ATOM 1560 O O . GLU A 1 197 ? 15.435 18.421 -20.189 1.00 82.75 197 GLU A O 1
ATOM 1565 N N . LYS A 1 198 ? 16.288 17.736 -22.150 1.00 82.12 198 LYS A N 1
ATOM 1566 C CA . LYS A 1 198 ? 15.422 16.569 -22.308 1.00 82.12 198 LYS A CA 1
ATOM 1567 C C . LYS A 1 198 ? 16.206 15.294 -22.031 1.00 82.12 198 LYS A C 1
ATOM 1569 O O . LYS A 1 198 ? 17.248 15.079 -22.638 1.00 82.12 198 LYS A O 1
ATOM 1574 N N . PHE A 1 199 ? 15.671 14.437 -21.169 1.00 74.94 199 PHE A N 1
ATOM 1575 C CA . PHE A 1 199 ? 16.341 13.230 -20.699 1.00 74.94 199 PHE A CA 1
ATOM 1576 C C . PHE A 1 199 ? 15.423 12.017 -20.699 1.00 74.94 199 PHE A C 1
ATOM 1578 O O . PHE A 1 199 ? 14.269 12.078 -20.270 1.00 74.94 199 PHE A O 1
ATOM 1585 N N . ASN A 1 200 ? 15.965 10.870 -21.096 1.00 73.31 200 ASN A N 1
ATOM 1586 C CA . ASN A 1 200 ? 15.329 9.591 -20.833 1.00 73.31 200 ASN A CA 1
ATOM 1587 C C . ASN A 1 200 ? 15.797 9.058 -19.472 1.00 73.31 200 ASN A C 1
ATOM 1589 O O . ASN A 1 200 ? 16.827 8.398 -19.367 1.00 73.31 200 ASN A O 1
ATOM 1593 N N . LEU A 1 201 ? 15.015 9.315 -18.419 1.00 65.56 201 LEU A N 1
ATOM 1594 C CA . LEU A 1 201 ? 15.341 8.873 -17.055 1.00 65.56 201 LEU A CA 1
ATOM 1595 C C . LEU A 1 201 ? 15.368 7.339 -16.884 1.00 65.56 201 LEU A C 1
ATOM 1597 O O . LEU A 1 201 ? 15.732 6.851 -15.815 1.00 65.56 201 LEU A O 1
ATOM 1601 N N . LYS A 1 202 ? 14.962 6.563 -17.901 1.00 62.66 202 LYS A N 1
ATOM 1602 C CA . LYS A 1 202 ? 15.047 5.096 -17.880 1.00 62.66 202 LYS A CA 1
ATOM 1603 C C . LYS A 1 202 ? 16.434 4.568 -18.252 1.00 62.66 202 LYS A C 1
ATOM 1605 O O . LYS A 1 202 ? 16.678 3.386 -18.030 1.00 62.66 202 LYS A O 1
ATOM 1610 N N . GLU A 1 203 ? 17.319 5.393 -18.810 1.00 59.44 203 GLU A N 1
ATOM 1611 C CA . GLU A 1 203 ? 18.669 4.954 -19.171 1.00 59.44 203 GLU A CA 1
ATOM 1612 C C . GLU A 1 203 ? 19.513 4.669 -17.919 1.00 59.44 203 GLU A C 1
ATOM 1614 O O . GLU A 1 203 ? 19.529 5.437 -16.958 1.00 59.44 203 GLU A O 1
ATOM 1619 N N . GLU A 1 204 ? 20.196 3.523 -17.922 1.00 51.03 204 GLU A N 1
ATOM 1620 C CA . GLU A 1 204 ? 20.885 2.958 -16.751 1.00 51.03 204 GLU A CA 1
ATOM 1621 C C . GLU A 1 204 ? 22.124 3.752 -16.309 1.00 51.03 204 GLU A C 1
ATOM 1623 O O . GLU A 1 204 ? 22.632 3.539 -15.209 1.00 51.03 204 GLU A O 1
ATOM 1628 N N . GLU A 1 205 ? 22.604 4.679 -17.139 1.00 54.94 205 GLU A N 1
ATOM 1629 C CA . GLU A 1 205 ? 23.810 5.469 -16.868 1.00 54.94 205 GLU A CA 1
ATOM 1630 C C . GLU A 1 205 ? 23.564 6.650 -15.914 1.00 54.94 205 GLU A C 1
ATOM 1632 O O . GLU A 1 205 ? 24.512 7.284 -15.437 1.00 54.94 205 GLU A O 1
ATOM 1637 N N . TRP A 1 206 ? 22.303 6.936 -15.578 1.00 63.66 206 TRP A N 1
ATOM 1638 C CA . TRP A 1 206 ? 21.953 8.078 -14.746 1.00 63.66 206 TRP A CA 1
ATOM 1639 C C . TRP A 1 206 ? 21.780 7.709 -13.269 1.00 63.66 206 TRP A C 1
ATOM 1641 O O . TRP A 1 206 ? 20.986 6.847 -12.887 1.00 63.66 206 TRP A O 1
ATOM 1651 N N . HIS A 1 207 ? 22.499 8.429 -12.408 1.00 63.22 207 HIS A N 1
ATOM 1652 C CA . HIS A 1 207 ? 22.348 8.348 -10.958 1.00 63.22 207 HIS A CA 1
ATOM 1653 C C . HIS A 1 207 ? 21.545 9.551 -10.460 1.00 63.22 207 HIS A C 1
ATOM 1655 O O . HIS A 1 207 ? 22.041 10.680 -10.492 1.00 63.22 207 HIS A O 1
ATOM 1661 N N . PHE A 1 208 ? 20.323 9.287 -9.994 1.00 64.94 208 PHE A N 1
ATOM 1662 C CA . PHE A 1 208 ? 19.394 10.291 -9.479 1.00 64.94 208 PHE A CA 1
ATOM 1663 C C . PHE A 1 208 ? 19.237 10.168 -7.963 1.00 64.94 208 PHE A C 1
ATOM 1665 O O . PHE A 1 208 ? 19.158 9.053 -7.451 1.00 64.94 208 PHE A O 1
ATOM 1672 N N . LEU A 1 209 ? 19.139 11.298 -7.259 1.00 59.28 209 LEU A N 1
ATOM 1673 C CA . LEU A 1 209 ? 18.731 11.347 -5.848 1.00 59.28 209 LEU A CA 1
ATOM 1674 C C . LEU A 1 209 ? 17.517 12.270 -5.690 1.00 59.28 209 LEU A C 1
ATOM 1676 O O . LEU A 1 209 ? 17.363 13.231 -6.445 1.00 59.28 209 LEU A O 1
ATOM 1680 N N . LEU A 1 210 ? 16.656 12.001 -4.710 1.00 57.47 210 LEU A N 1
ATOM 1681 C CA . LEU A 1 210 ? 15.573 12.925 -4.358 1.00 57.47 210 LEU A CA 1
ATOM 1682 C C . LEU A 1 210 ? 16.141 14.097 -3.561 1.00 57.47 210 LEU A C 1
ATOM 1684 O O . LEU A 1 210 ? 17.069 13.919 -2.768 1.00 57.47 210 LEU A O 1
ATOM 1688 N N . LEU A 1 211 ? 15.603 15.300 -3.778 1.00 53.28 211 LEU A N 1
ATOM 1689 C CA . LEU A 1 211 ? 15.994 16.440 -2.957 1.00 53.28 211 LEU A CA 1
ATOM 1690 C C . LEU A 1 211 ? 15.529 16.214 -1.506 1.00 53.28 211 LEU A C 1
ATOM 1692 O O . LEU A 1 211 ? 14.366 15.860 -1.298 1.00 53.28 211 LEU A O 1
ATOM 1696 N N . PRO A 1 212 ? 16.397 16.457 -0.503 1.00 46.91 212 PRO A N 1
ATOM 1697 C CA . PRO A 1 212 ? 16.080 16.225 0.909 1.00 46.91 212 PRO A CA 1
ATOM 1698 C C . PRO A 1 212 ? 14.819 16.941 1.412 1.00 46.91 212 PRO A C 1
ATOM 1700 O O . PRO A 1 212 ? 14.149 16.454 2.312 1.00 46.91 212 PRO A O 1
ATOM 1703 N N . GLU A 1 213 ? 14.476 18.085 0.821 1.00 45.25 213 GLU A N 1
ATOM 1704 C CA . GLU A 1 213 ? 13.302 18.900 1.168 1.00 45.25 213 GLU A CA 1
ATOM 1705 C C . GLU A 1 213 ? 11.952 18.288 0.751 1.00 45.25 213 GLU A C 1
ATOM 1707 O O . GLU A 1 213 ? 10.909 18.758 1.198 1.00 45.25 213 GLU A O 1
ATOM 1712 N N . TYR A 1 214 ? 11.962 17.212 -0.043 1.00 43.06 214 TYR A N 1
ATOM 1713 C CA . TYR A 1 214 ? 10.772 16.443 -0.433 1.00 43.06 214 TYR A CA 1
ATOM 1714 C C . TYR A 1 214 ? 10.692 15.060 0.237 1.00 43.06 214 TYR A C 1
ATOM 1716 O O . TYR A 1 214 ? 9.798 14.281 -0.085 1.00 43.06 214 TYR A O 1
ATOM 1724 N N . LEU A 1 215 ? 11.615 14.761 1.159 1.00 38.72 215 LEU A N 1
ATOM 1725 C CA . LEU A 1 215 ? 11.642 13.540 1.976 1.00 38.72 215 LEU A CA 1
ATOM 1726 C C . LEU A 1 215 ? 11.048 13.755 3.389 1.00 38.72 215 LEU A C 1
ATOM 1728 O O . LEU A 1 215 ? 11.258 12.921 4.263 1.00 38.72 215 LEU A O 1
ATOM 1732 N N . ALA A 1 216 ? 10.355 14.877 3.632 1.00 33.97 216 ALA A N 1
ATOM 1733 C CA . ALA A 1 216 ? 9.839 15.289 4.945 1.00 33.97 216 ALA A CA 1
ATOM 1734 C C . ALA A 1 216 ? 8.307 15.248 5.042 1.00 33.97 216 ALA A C 1
ATOM 1736 O O . ALA A 1 216 ? 7.638 15.682 4.075 1.00 33.97 216 ALA A O 1
#

Foldseek 3Di:
DDDFDDDPPAADWDWDQDPPQGIFIFGQAKAAAFDWHFWWAADKAFPVVVVVVLVVCQVVVPDAFSWADQDLTIIGGPPPPTDPVSRQEADPDFQKEWDWDADPNDTTIIIGGNHIHHRGGTGHYQPQDADRHDWDADPNPDPPDPRTHYDPPPLQKKWWFDPDDPDDDRDTFMWGFPDADPVVRWTWIAGPVRDIDIDNPPDPVIDIDRDPVVSD